Protein AF-A0A1Y3NQ54-F1 (afdb_monomer)

Solvent-accessible surface area (backbone atoms only — not comparable to full-atom values): 17092 Å² total; per-residue (Å²): 111,70,66,62,51,51,54,56,56,58,58,70,71,49,89,60,66,86,57,58,68,58,52,55,52,47,53,52,51,52,52,50,51,53,52,50,50,50,54,55,44,59,67,54,47,79,74,49,95,81,67,66,68,65,62,56,51,53,52,52,50,52,53,52,51,48,53,64,61,51,47,58,57,52,49,52,51,52,51,50,53,49,51,52,50,47,53,49,48,54,52,49,56,75,70,48,91,72,89,74,86,90,80,89,84,80,68,85,77,64,52,70,68,57,43,68,33,83,90,33,74,57,21,58,53,51,53,52,48,27,54,76,68,73,55,40,46,50,56,52,52,50,51,53,52,52,55,50,48,52,50,43,38,52,51,52,56,55,57,54,55,52,50,55,54,53,47,72,74,46,83,80,70,83,78,85,81,75,88,75,84,87,81,88,79,79,88,71,78,74,93,82,64,98,66,55,71,70,57,56,47,62,75,67,34,63,87,67,91,42,73,68,54,36,53,51,50,51,54,50,40,62,37,28,60,46,91,89,24,92,37,50,55,97,65,58,70,68,59,49,52,54,48,52,48,45,45,71,73,64,73,60,67,51,78,71,70,45,49,66,56,53,50,52,40,50,48,46,44,58,68,58,48,45,58,51,52,52,52,57,59,75,75,106

pLDDT: mean 73.23, std 18.09, range [31.69, 95.31]

Structure (mmCIF, N/CA/C/O backbone):
data_AF-A0A1Y3NQ54-F1
#
_entry.id   AF-A0A1Y3NQ54-F1
#
loop_
_atom_site.group_PDB
_atom_site.id
_atom_site.type_symbol
_atom_site.label_atom_id
_atom_site.label_alt_id
_atom_site.label_comp_id
_atom_site.label_asym_id
_atom_site.label_entity_id
_atom_site.label_seq_id
_atom_site.pdbx_PDB_ins_code
_atom_site.Cartn_x
_atom_site.Cartn_y
_atom_site.Cartn_z
_atom_site.occupancy
_atom_site.B_iso_or_equiv
_atom_site.auth_seq_id
_atom_site.auth_comp_id
_atom_site.auth_asym_id
_atom_site.auth_atom_id
_atom_site.pdbx_PDB_model_num
ATOM 1 N N . MET A 1 1 ? -0.403 14.644 -42.407 1.00 49.16 1 MET A N 1
ATOM 2 C CA . MET A 1 1 ? 0.719 15.386 -41.782 1.00 49.16 1 MET A CA 1
ATOM 3 C C . MET A 1 1 ? 0.301 16.143 -40.512 1.00 49.16 1 MET A C 1
ATOM 5 O O . MET A 1 1 ? 0.987 16.036 -39.507 1.00 49.16 1 MET A O 1
ATOM 9 N N . ILE A 1 2 ? -0.852 16.827 -40.487 1.00 48.66 2 ILE A N 1
ATOM 10 C CA . ILE A 1 2 ? -1.358 17.516 -39.275 1.00 48.66 2 ILE A CA 1
ATOM 11 C C . ILE A 1 2 ? -1.767 16.520 -38.167 1.00 48.66 2 ILE A C 1
ATOM 13 O O . ILE A 1 2 ? -1.467 16.731 -36.997 1.00 48.66 2 ILE A O 1
ATOM 17 N N . TYR A 1 3 ? -2.334 15.366 -38.535 1.00 49.09 3 TYR A N 1
ATOM 18 C CA . TYR A 1 3 ? -2.711 14.315 -37.577 1.00 49.09 3 TYR A CA 1
ATOM 19 C C . TYR A 1 3 ? -1.503 13.647 -36.884 1.00 49.09 3 TYR A C 1
ATOM 21 O O . TYR A 1 3 ? -1.569 13.310 -35.704 1.00 49.09 3 TYR A O 1
ATOM 29 N N . SER A 1 4 ? -0.362 13.511 -37.576 1.00 53.88 4 SER A N 1
ATOM 30 C CA . SER A 1 4 ? 0.868 12.972 -36.972 1.00 53.88 4 SER A CA 1
ATOM 31 C C . SER A 1 4 ? 1.539 13.977 -36.034 1.00 53.88 4 SER A C 1
ATOM 33 O O . SER A 1 4 ? 2.114 13.571 -35.029 1.00 53.88 4 SER A O 1
ATOM 35 N N . LEU A 1 5 ? 1.428 15.279 -36.322 1.00 51.84 5 LEU A N 1
ATOM 36 C CA . LEU A 1 5 ? 1.882 16.346 -35.426 1.00 51.84 5 LEU A CA 1
ATOM 37 C C . LEU A 1 5 ? 0.998 16.443 -34.174 1.00 51.84 5 LEU A C 1
ATOM 39 O O . LEU A 1 5 ? 1.528 16.518 -33.070 1.00 51.84 5 LEU A O 1
ATOM 43 N N . TYR A 1 6 ? -0.326 16.328 -34.324 1.00 57.31 6 TYR A N 1
ATOM 44 C CA . TYR A 1 6 ? -1.270 16.324 -33.202 1.00 57.31 6 TYR A CA 1
ATOM 45 C C . TYR A 1 6 ? -1.073 15.112 -32.273 1.00 57.31 6 TYR A C 1
ATOM 47 O O . TYR A 1 6 ? -1.019 15.264 -31.053 1.00 57.31 6 TYR A O 1
ATOM 55 N N . LYS A 1 7 ? -0.867 13.910 -32.833 1.00 52.47 7 LYS A N 1
ATOM 56 C CA . LYS A 1 7 ? -0.580 12.694 -32.050 1.00 52.47 7 LYS A CA 1
ATOM 57 C C . LYS A 1 7 ? 0.758 12.792 -31.303 1.00 52.47 7 LYS A C 1
ATOM 59 O O . LYS A 1 7 ? 0.834 12.394 -30.145 1.00 52.47 7 LYS A O 1
ATOM 64 N N . LYS A 1 8 ? 1.783 13.388 -31.926 1.00 55.88 8 LYS A N 1
ATOM 65 C CA . LYS A 1 8 ? 3.099 13.638 -31.310 1.00 55.88 8 LYS A CA 1
ATOM 66 C C . LYS A 1 8 ? 3.025 14.656 -30.163 1.00 55.88 8 LYS A C 1
ATOM 68 O O . LYS A 1 8 ? 3.707 14.481 -29.162 1.00 55.88 8 LYS A O 1
ATOM 73 N N . TYR A 1 9 ? 2.170 15.675 -30.279 1.00 54.31 9 TYR A N 1
ATOM 74 C CA . TYR A 1 9 ? 1.956 16.668 -29.220 1.00 54.31 9 TYR A CA 1
ATOM 75 C C . TYR A 1 9 ? 1.158 16.108 -28.035 1.00 54.31 9 TYR A C 1
ATOM 77 O O . TYR A 1 9 ? 1.477 16.400 -26.887 1.00 54.31 9 TYR A O 1
ATOM 85 N N . LYS A 1 10 ? 0.147 15.269 -28.298 1.00 47.25 10 LYS A N 1
ATOM 86 C CA . LYS A 1 10 ? -0.694 14.687 -27.242 1.00 47.25 10 LYS A CA 1
ATOM 87 C C . LYS A 1 10 ? 0.042 13.625 -26.412 1.00 47.25 10 LYS A C 1
ATOM 89 O O . LYS A 1 10 ? -0.208 13.537 -25.218 1.00 47.25 10 LYS A O 1
ATOM 94 N N . LEU A 1 11 ? 0.984 12.887 -27.007 1.00 51.72 11 LEU A N 1
ATOM 95 C CA . LEU A 1 11 ? 1.847 11.921 -26.304 1.00 51.72 11 LEU A CA 1
ATOM 96 C C . LEU A 1 11 ? 2.887 12.582 -25.383 1.00 51.72 11 LEU A C 1
ATOM 98 O O . LEU A 1 11 ? 3.206 12.029 -24.340 1.00 51.72 11 LEU A O 1
ATOM 102 N N . ASN A 1 12 ? 3.366 13.787 -25.706 1.00 53.03 12 ASN A N 1
ATOM 103 C CA . ASN A 1 12 ? 4.316 14.507 -24.846 1.00 53.03 12 ASN A CA 1
ATOM 104 C C . ASN A 1 12 ? 3.704 14.997 -23.518 1.00 53.03 12 ASN A C 1
ATOM 106 O O . ASN A 1 12 ? 4.453 15.291 -22.593 1.00 53.03 12 ASN A O 1
ATOM 110 N N . ASN A 1 13 ? 2.373 15.099 -23.428 1.00 50.62 13 ASN A N 1
ATOM 111 C CA . ASN A 1 13 ? 1.675 15.605 -22.240 1.00 50.62 13 ASN A CA 1
ATOM 112 C C . ASN A 1 13 ? 1.101 14.508 -21.339 1.00 50.62 13 ASN A C 1
ATOM 114 O O . ASN A 1 13 ? 0.622 14.817 -20.248 1.00 50.62 13 ASN A O 1
ATOM 118 N N . TYR A 1 14 ? 1.157 13.240 -21.749 1.00 49.78 14 TYR A N 1
ATOM 119 C CA . TYR A 1 14 ? 1.005 12.170 -20.776 1.00 49.78 14 TYR A CA 1
ATOM 120 C C . TYR A 1 14 ? 2.319 12.092 -20.009 1.00 49.78 14 TYR A C 1
ATOM 122 O O . TYR A 1 14 ? 3.381 11.891 -20.597 1.00 49.78 14 TYR A O 1
ATOM 130 N N . LYS A 1 15 ? 2.238 12.283 -18.688 1.00 47.50 15 LYS A N 1
ATOM 131 C CA . LYS A 1 15 ? 3.283 11.925 -17.723 1.00 47.50 15 LYS A CA 1
ATOM 132 C C . LYS A 1 15 ? 3.409 10.395 -17.768 1.00 47.50 15 LYS A C 1
ATOM 134 O O . LYS A 1 15 ? 2.935 9.686 -16.890 1.00 47.50 15 LYS A O 1
ATOM 139 N N . GLU A 1 16 ? 3.896 9.876 -18.891 1.00 45.69 16 GLU A N 1
ATOM 140 C CA . GLU A 1 16 ? 4.070 8.453 -19.110 1.00 45.69 16 GLU A CA 1
ATOM 141 C C . GLU A 1 16 ? 5.068 7.968 -18.067 1.00 45.69 16 GLU A C 1
ATOM 143 O O . GLU A 1 16 ? 6.113 8.586 -17.847 1.00 45.69 16 GLU A O 1
ATOM 148 N N . THR A 1 17 ? 4.705 6.873 -17.404 1.00 51.56 17 THR A N 1
ATOM 149 C CA . THR A 1 17 ? 5.595 6.027 -16.611 1.00 51.56 17 THR A CA 1
ATOM 150 C C . THR A 1 17 ? 6.990 6.050 -17.226 1.00 51.56 17 THR A C 1
ATOM 152 O O . THR A 1 17 ? 7.177 5.586 -18.352 1.00 51.56 17 THR A O 1
ATOM 155 N N . ILE A 1 18 ? 7.938 6.644 -16.498 1.00 55.16 18 ILE A N 1
ATOM 156 C CA . ILE A 1 18 ? 9.229 7.189 -16.959 1.00 55.16 18 ILE A CA 1
ATOM 157 C C . ILE A 1 18 ? 10.111 6.199 -17.768 1.00 55.16 18 ILE A C 1
ATOM 159 O O . ILE A 1 18 ? 11.105 6.608 -18.357 1.00 55.16 18 ILE A O 1
ATOM 163 N N . GLY A 1 19 ? 9.746 4.920 -17.897 1.00 61.34 19 GLY A N 1
ATOM 164 C CA . GLY A 1 19 ? 10.459 3.920 -18.702 1.00 61.34 19 GLY A CA 1
ATOM 165 C C . GLY A 1 19 ? 10.052 3.820 -20.182 1.00 61.34 19 GLY A C 1
ATOM 166 O O . GLY A 1 19 ? 10.922 3.698 -21.044 1.00 61.34 19 GLY A O 1
ATOM 167 N N . ILE A 1 20 ? 8.759 3.918 -20.518 1.00 69.38 20 ILE A N 1
ATOM 168 C CA . ILE A 1 20 ? 8.249 3.427 -21.820 1.00 69.38 20 ILE A CA 1
ATOM 169 C C . ILE A 1 20 ? 8.789 4.245 -23.005 1.00 69.38 20 ILE A C 1
ATOM 171 O O . ILE A 1 20 ? 9.198 3.695 -24.030 1.00 69.38 20 ILE A O 1
ATOM 175 N N . GLN A 1 21 ? 8.870 5.571 -22.872 1.00 72.62 21 GLN A N 1
ATOM 176 C CA . GLN A 1 21 ? 9.388 6.422 -23.951 1.00 72.62 21 GLN A CA 1
ATOM 177 C C . GLN A 1 21 ? 10.868 6.181 -24.240 1.00 72.62 21 GLN A C 1
ATOM 179 O O . GLN A 1 21 ? 11.293 6.248 -25.397 1.00 72.62 21 GLN A O 1
ATOM 184 N N . TYR A 1 22 ? 11.664 5.927 -23.201 1.00 75.19 22 TYR A N 1
ATOM 185 C CA . TYR A 1 22 ? 13.085 5.634 -23.359 1.00 75.19 22 TYR A CA 1
ATOM 186 C C . TYR A 1 22 ? 13.296 4.282 -24.037 1.00 75.19 22 TYR A C 1
ATOM 188 O O . TYR A 1 22 ? 14.171 4.167 -24.899 1.00 75.19 22 TYR A O 1
ATOM 196 N N . GLU A 1 23 ? 12.462 3.292 -23.723 1.00 75.50 23 GLU A N 1
ATOM 197 C CA . GLU A 1 23 ? 12.476 1.991 -24.392 1.00 75.50 23 GLU A CA 1
ATOM 198 C C . GLU A 1 23 ? 12.152 2.125 -25.882 1.00 75.50 23 GLU A C 1
ATOM 200 O O . GLU A 1 23 ? 12.947 1.697 -26.722 1.00 75.50 23 GLU A O 1
ATOM 205 N N . ILE A 1 24 ? 11.063 2.821 -26.228 1.00 79.38 24 ILE A N 1
ATOM 206 C CA . ILE A 1 24 ? 10.665 3.043 -27.626 1.00 79.38 24 ILE A CA 1
ATOM 207 C C . ILE A 1 24 ? 11.751 3.809 -28.391 1.00 79.38 24 ILE A C 1
ATOM 209 O O . ILE A 1 24 ? 12.146 3.400 -29.486 1.00 79.38 24 ILE A O 1
ATOM 213 N N . LYS A 1 25 ? 12.288 4.896 -27.817 1.00 81.75 25 LYS A N 1
ATOM 214 C CA . LYS A 1 25 ? 13.384 5.660 -28.438 1.00 81.75 25 LYS A CA 1
ATOM 215 C C . LYS A 1 25 ? 14.615 4.788 -28.658 1.00 81.75 25 LYS A C 1
ATOM 217 O O . LYS A 1 25 ? 15.236 4.872 -29.716 1.00 81.75 25 LYS A O 1
ATOM 222 N N . SER A 1 26 ? 14.953 3.925 -27.702 1.00 81.25 26 SER A N 1
ATOM 223 C CA . SER A 1 26 ? 16.101 3.040 -27.853 1.00 81.25 26 SER A CA 1
ATOM 224 C C . SER A 1 26 ? 15.892 1.981 -28.933 1.00 81.25 26 SER A C 1
ATOM 226 O O . SER A 1 26 ? 16.840 1.697 -29.662 1.00 81.25 26 SER A O 1
ATOM 228 N N . ILE A 1 27 ? 14.692 1.408 -29.058 1.00 81.00 27 ILE A N 1
ATOM 229 C CA . ILE A 1 27 ? 14.374 0.442 -30.121 1.00 81.00 27 ILE A CA 1
ATOM 230 C C . ILE A 1 27 ? 14.516 1.109 -31.493 1.00 81.00 27 ILE A C 1
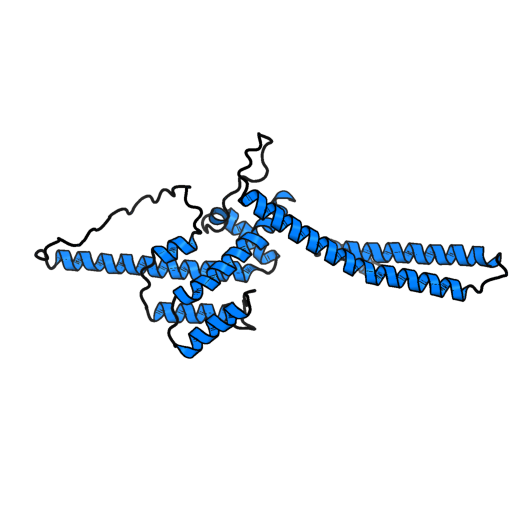ATOM 232 O O . ILE A 1 27 ? 15.137 0.540 -32.391 1.00 81.00 27 ILE A O 1
ATOM 236 N N . ILE A 1 28 ? 14.014 2.341 -31.637 1.00 83.62 28 ILE A N 1
ATOM 237 C CA . ILE A 1 28 ? 14.134 3.120 -32.877 1.00 83.62 28 ILE A CA 1
ATOM 238 C C . ILE A 1 28 ? 15.607 3.363 -33.225 1.00 83.62 28 ILE A C 1
ATOM 240 O O . ILE A 1 28 ? 16.009 3.115 -34.360 1.00 83.62 28 ILE A O 1
ATOM 244 N N . ILE A 1 29 ? 16.424 3.801 -32.259 1.00 86.25 29 ILE A N 1
ATOM 245 C CA . ILE A 1 29 ? 17.855 4.064 -32.476 1.00 86.25 29 ILE A CA 1
ATOM 246 C C . ILE A 1 29 ? 18.585 2.785 -32.904 1.00 86.25 29 ILE A C 1
ATOM 248 O O . ILE A 1 29 ? 19.30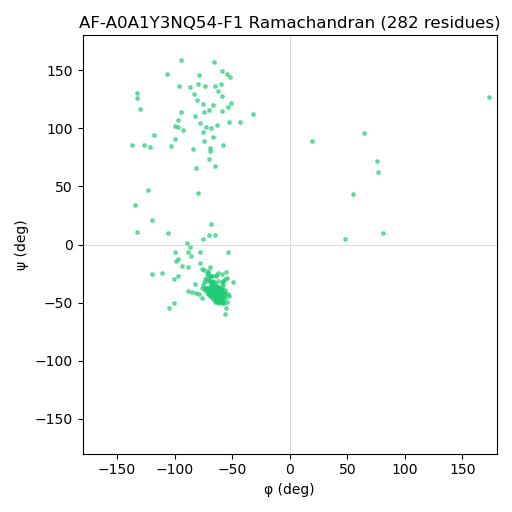2 2.798 -33.903 1.00 86.25 29 ILE A O 1
ATOM 252 N N . ILE A 1 30 ? 18.370 1.670 -32.198 1.00 82.19 30 ILE A N 1
ATOM 253 C CA . ILE A 1 30 ? 19.003 0.382 -32.524 1.00 82.19 30 ILE A CA 1
ATOM 254 C C . ILE A 1 30 ? 18.577 -0.081 -33.922 1.00 82.19 30 ILE A C 1
ATOM 256 O O . ILE A 1 30 ? 19.426 -0.451 -34.730 1.00 82.19 30 ILE A O 1
ATOM 260 N N . SER A 1 31 ? 17.284 0.001 -34.245 1.00 80.06 31 SER A N 1
ATOM 261 C CA . SER A 1 31 ? 16.767 -0.358 -35.570 1.00 80.06 31 SER A CA 1
ATOM 262 C C . SER A 1 31 ? 17.386 0.494 -36.681 1.00 80.06 31 SER A C 1
ATOM 264 O O . SER A 1 31 ? 17.671 -0.016 -37.767 1.00 80.06 31 SER A O 1
ATOM 266 N N . LEU A 1 32 ? 17.613 1.784 -36.420 1.00 86.56 32 LEU A N 1
ATOM 267 C CA . LEU A 1 32 ? 18.217 2.709 -37.374 1.00 86.56 32 LEU A CA 1
ATOM 268 C C . LEU A 1 32 ? 19.697 2.376 -37.607 1.00 86.56 32 LEU A C 1
ATOM 270 O O . LEU A 1 32 ? 20.121 2.305 -38.759 1.00 86.56 32 LEU A O 1
ATOM 274 N N . PHE A 1 33 ? 20.454 2.064 -36.548 1.00 86.06 33 PHE A N 1
ATOM 275 C CA . PHE A 1 33 ? 21.838 1.592 -36.664 1.00 86.06 33 PHE A CA 1
ATOM 276 C C . PHE A 1 33 ? 21.946 0.244 -37.386 1.00 86.06 33 PHE A C 1
ATOM 278 O O . PHE A 1 33 ? 22.800 0.099 -38.259 1.00 86.06 33 PHE A O 1
ATOM 285 N N . CYS A 1 34 ? 21.068 -0.721 -37.095 1.00 79.88 34 CYS A N 1
ATOM 286 C CA . CYS A 1 34 ? 21.043 -2.007 -37.799 1.00 79.88 34 CYS A CA 1
ATOM 287 C C . CYS A 1 34 ? 20.714 -1.836 -39.290 1.00 79.88 34 CYS A C 1
ATOM 289 O O . CYS A 1 34 ? 21.360 -2.450 -40.138 1.00 79.88 34 CYS A O 1
ATOM 291 N N . SER A 1 35 ? 19.763 -0.958 -39.622 1.00 82.31 35 SER A N 1
ATOM 292 C CA . SER A 1 35 ? 19.397 -0.665 -41.015 1.00 82.31 35 SER A CA 1
ATOM 293 C C . SER A 1 35 ? 20.533 0.036 -41.764 1.00 82.31 35 SER A C 1
ATOM 295 O O . SER A 1 35 ? 20.854 -0.336 -42.892 1.00 82.31 35 SER A O 1
ATOM 297 N N . LEU A 1 36 ? 21.188 1.014 -41.127 1.00 87.62 36 LEU A N 1
ATOM 298 C CA . LEU A 1 36 ? 22.350 1.706 -41.687 1.00 87.62 36 LEU A CA 1
ATOM 299 C C . LEU A 1 36 ? 23.516 0.731 -41.910 1.00 87.62 36 LEU A C 1
ATOM 301 O O . LEU A 1 36 ? 24.105 0.710 -42.989 1.00 87.62 36 LEU A O 1
ATOM 305 N N . GLY A 1 37 ? 23.801 -0.115 -40.915 1.00 83.94 37 GLY A N 1
ATOM 306 C CA . GLY A 1 37 ? 24.810 -1.166 -40.999 1.00 83.94 37 GLY A CA 1
ATOM 307 C C . GLY A 1 37 ? 24.536 -2.130 -42.150 1.00 83.94 37 GLY A C 1
ATOM 308 O O . GLY A 1 37 ? 25.444 -2.428 -42.920 1.00 83.94 37 GLY A O 1
ATOM 309 N N . PHE A 1 38 ? 23.278 -2.536 -42.345 1.00 81.75 38 PHE A N 1
ATOM 310 C CA . PHE A 1 38 ? 22.877 -3.375 -43.474 1.00 81.75 38 PHE A CA 1
ATOM 311 C C . PHE A 1 38 ? 23.093 -2.691 -44.833 1.00 81.75 38 PHE A C 1
ATOM 313 O O . PHE A 1 38 ? 23.606 -3.321 -45.756 1.00 81.75 38 PHE A O 1
ATOM 320 N N . ILE A 1 39 ? 22.753 -1.403 -44.969 1.00 85.50 39 ILE A N 1
ATOM 321 C CA . ILE A 1 39 ? 22.954 -0.642 -46.216 1.00 85.50 39 ILE A CA 1
ATOM 322 C C . ILE A 1 39 ? 24.446 -0.518 -46.545 1.00 85.50 39 ILE A C 1
ATOM 324 O O . ILE A 1 39 ? 24.855 -0.818 -47.670 1.00 85.50 39 ILE A O 1
ATOM 328 N N . ILE A 1 40 ? 25.259 -0.121 -45.560 1.00 86.38 40 ILE A N 1
ATOM 329 C CA . ILE A 1 40 ? 26.719 -0.012 -45.690 1.00 86.38 40 ILE A CA 1
ATOM 330 C C . ILE A 1 40 ? 27.305 -1.373 -46.074 1.00 86.38 40 ILE A C 1
ATOM 332 O O . ILE A 1 40 ? 28.080 -1.481 -47.026 1.00 86.38 40 ILE A O 1
ATOM 336 N N . PHE A 1 41 ? 26.878 -2.432 -45.386 1.00 80.94 41 PHE A N 1
ATOM 337 C CA . PHE A 1 41 ? 27.350 -3.783 -45.639 1.00 80.94 41 PHE A CA 1
ATOM 338 C C . PHE A 1 41 ? 26.954 -4.289 -47.024 1.00 80.94 41 PHE A C 1
ATOM 340 O O . PHE A 1 41 ? 27.785 -4.880 -47.704 1.00 80.94 41 PHE A O 1
ATOM 347 N N . LYS A 1 42 ? 25.730 -4.022 -47.493 1.00 81.44 42 LYS A N 1
ATOM 348 C CA . LYS A 1 42 ? 25.301 -4.363 -48.857 1.00 81.44 42 LYS A CA 1
ATOM 349 C C . LYS A 1 42 ? 26.208 -3.706 -49.899 1.00 81.44 42 LYS A C 1
ATOM 351 O O . LYS A 1 42 ? 26.566 -4.355 -50.876 1.00 81.44 42 LYS A O 1
ATOM 356 N N . PHE A 1 43 ? 26.618 -2.457 -49.671 1.00 84.31 43 PHE A N 1
ATOM 357 C CA . PHE A 1 43 ? 27.564 -1.748 -50.537 1.00 84.31 43 PHE A CA 1
ATOM 358 C C . PHE A 1 43 ? 28.973 -2.366 -50.511 1.00 84.31 43 PHE A C 1
ATOM 360 O O . PHE A 1 43 ? 29.613 -2.486 -51.554 1.00 84.31 43 PHE A O 1
ATOM 367 N N . LEU A 1 44 ? 29.449 -2.801 -49.340 1.00 82.25 44 LEU A N 1
ATOM 368 C CA . LEU A 1 44 ? 30.767 -3.428 -49.156 1.00 82.25 44 LEU A CA 1
ATOM 369 C C . LEU A 1 44 ? 30.828 -4.888 -49.638 1.00 82.25 44 LEU A C 1
ATOM 371 O O . LEU A 1 44 ? 31.830 -5.296 -50.223 1.00 82.25 44 LEU A O 1
ATOM 375 N N . SER A 1 45 ? 29.764 -5.671 -49.442 1.00 71.44 45 SER A N 1
ATOM 376 C CA . SER A 1 45 ? 29.678 -7.088 -49.831 1.00 71.44 45 SER A CA 1
ATOM 377 C C . SER A 1 45 ? 29.798 -7.298 -51.338 1.00 71.44 45 SER A C 1
ATOM 379 O O . SER A 1 45 ? 30.282 -8.341 -51.764 1.00 71.44 45 SER A O 1
ATOM 381 N N . ILE A 1 46 ? 29.467 -6.289 -52.154 1.00 69.44 46 ILE A N 1
ATOM 382 C CA . ILE A 1 46 ? 29.704 -6.302 -53.609 1.00 69.44 46 ILE A CA 1
ATOM 383 C C . ILE A 1 46 ? 31.188 -6.572 -53.938 1.00 69.44 46 ILE A C 1
ATOM 385 O O . ILE A 1 46 ? 31.499 -7.078 -55.015 1.00 69.44 46 ILE A O 1
ATOM 389 N N . ARG A 1 47 ? 32.116 -6.291 -53.010 1.00 71.19 47 ARG A N 1
ATOM 390 C CA . ARG A 1 47 ? 33.552 -6.554 -53.184 1.00 71.19 47 ARG A CA 1
ATOM 391 C C . ARG A 1 47 ? 34.040 -7.900 -52.644 1.00 71.19 47 ARG A C 1
ATOM 393 O O . ARG A 1 47 ? 35.105 -8.344 -53.067 1.00 71.19 47 ARG A O 1
ATOM 400 N N . PHE A 1 48 ? 33.307 -8.568 -51.755 1.00 73.19 48 PHE A N 1
ATOM 401 C CA . PHE A 1 48 ? 33.750 -9.823 -51.136 1.00 73.19 48 PHE A CA 1
ATOM 402 C C . PHE A 1 48 ? 33.099 -11.032 -51.821 1.00 73.19 48 PHE A C 1
ATOM 404 O O . PHE A 1 48 ? 31.959 -11.385 -51.547 1.00 73.19 48 PHE A O 1
ATOM 411 N N . LYS A 1 49 ? 33.847 -11.717 -52.696 1.00 78.12 49 LYS A N 1
ATOM 412 C CA . LYS A 1 49 ? 33.371 -12.860 -53.508 1.00 78.12 49 LYS A CA 1
ATOM 413 C C . LYS A 1 49 ? 33.074 -14.169 -52.741 1.00 78.12 49 LYS A C 1
ATOM 415 O O . LYS A 1 49 ? 32.841 -15.187 -53.380 1.00 78.12 49 LYS A O 1
ATOM 420 N N . GLY A 1 50 ? 33.097 -14.182 -51.407 1.00 79.75 50 GLY A N 1
ATOM 421 C CA . GLY A 1 50 ? 33.139 -15.433 -50.632 1.00 79.75 50 GLY A CA 1
ATOM 422 C C . GLY A 1 50 ? 31.888 -15.802 -49.836 1.00 79.75 50 GLY A C 1
ATOM 423 O O . GLY A 1 50 ? 31.695 -16.980 -49.555 1.00 79.75 50 GLY A O 1
ATOM 424 N N . VAL A 1 51 ? 31.042 -14.841 -49.449 1.00 82.75 51 VAL A N 1
ATOM 425 C CA . VAL A 1 51 ? 29.927 -15.112 -48.524 1.00 82.75 51 VAL A CA 1
ATOM 426 C C . VAL A 1 51 ? 28.632 -14.497 -49.052 1.00 82.75 51 VAL A C 1
ATOM 428 O O . VAL A 1 51 ? 28.602 -13.294 -49.314 1.00 82.75 51 VAL A O 1
ATOM 431 N N . PRO A 1 52 ? 27.547 -15.278 -49.200 1.00 84.31 52 PRO A N 1
ATOM 432 C CA . PRO A 1 52 ? 26.269 -14.741 -49.641 1.00 84.31 52 PRO A CA 1
ATOM 433 C C . PRO A 1 52 ? 25.701 -13.755 -48.611 1.00 84.31 52 PRO A C 1
ATOM 435 O O . PRO A 1 52 ? 25.699 -14.004 -47.405 1.00 84.31 52 PRO A O 1
ATOM 438 N N . VAL A 1 53 ? 25.175 -12.632 -49.105 1.00 80.38 53 VAL A N 1
ATOM 439 C CA . VAL A 1 53 ? 24.609 -11.527 -48.303 1.00 80.38 53 VAL A CA 1
ATOM 440 C C . VAL A 1 53 ? 23.511 -12.002 -47.338 1.00 80.38 53 VAL A C 1
ATOM 442 O O . VAL A 1 53 ? 23.344 -11.432 -46.260 1.00 80.38 53 VAL A O 1
ATOM 445 N N . SER A 1 54 ? 22.792 -13.072 -47.688 1.00 81.75 54 SER A N 1
ATOM 446 C CA . SER A 1 54 ? 21.740 -13.670 -46.860 1.00 81.75 54 SER A CA 1
ATOM 447 C C . SER A 1 54 ? 22.250 -14.185 -45.511 1.00 81.75 54 SER A C 1
ATOM 449 O O . SER A 1 54 ? 21.565 -14.011 -44.508 1.00 81.75 54 SER A O 1
ATOM 451 N N . VAL A 1 55 ? 23.457 -14.757 -45.452 1.00 84.31 55 VAL A N 1
ATOM 452 C CA . VAL A 1 55 ? 24.034 -15.290 -44.203 1.00 84.31 55 VAL A CA 1
ATOM 453 C C . VAL A 1 55 ? 24.308 -14.160 -43.211 1.00 84.31 55 VAL A C 1
ATOM 455 O O . VAL A 1 55 ? 23.976 -14.264 -42.032 1.00 84.31 55 VAL A O 1
ATOM 458 N N . TRP A 1 56 ? 24.837 -13.040 -43.700 1.00 79.31 56 TRP A N 1
ATOM 459 C CA . TRP A 1 56 ? 25.076 -11.856 -42.877 1.00 79.31 56 TRP A CA 1
ATOM 460 C C . TRP A 1 56 ? 23.780 -11.220 -42.383 1.00 79.31 56 TRP A C 1
ATOM 462 O O . TRP A 1 56 ? 23.704 -10.818 -41.224 1.00 79.31 56 TRP A O 1
ATOM 472 N N . PHE A 1 57 ? 22.745 -11.172 -43.224 1.00 81.62 57 PHE A N 1
ATOM 473 C CA . PHE A 1 57 ? 21.428 -10.686 -42.815 1.00 81.62 57 PHE A CA 1
ATOM 474 C C . PHE A 1 57 ? 20.851 -11.507 -41.655 1.00 81.62 57 PHE A C 1
ATOM 476 O O . PHE A 1 57 ? 20.399 -10.932 -40.666 1.00 81.62 57 PHE A O 1
ATOM 483 N N . VAL A 1 58 ? 20.930 -12.839 -41.740 1.00 85.81 58 VAL A N 1
ATOM 484 C CA . VAL A 1 58 ? 20.487 -13.738 -40.663 1.00 85.81 58 VAL A CA 1
ATOM 485 C C . VAL A 1 58 ? 21.271 -13.476 -39.374 1.00 85.81 58 VAL A C 1
ATOM 487 O O . VAL A 1 58 ? 20.673 -13.386 -38.304 1.00 85.81 58 VAL A O 1
ATOM 490 N N . LEU A 1 59 ? 22.588 -13.272 -39.462 1.00 84.62 59 LEU A N 1
ATOM 491 C CA . LEU A 1 59 ? 23.435 -13.008 -38.296 1.00 84.62 59 LEU A CA 1
ATOM 492 C C . LEU A 1 59 ? 23.075 -11.677 -37.608 1.00 84.62 59 LEU A C 1
ATOM 494 O O . LEU A 1 59 ? 22.905 -11.641 -36.388 1.00 84.62 59 LEU A O 1
ATOM 498 N N . PHE A 1 60 ? 22.875 -10.600 -38.376 1.00 82.19 60 PHE A N 1
ATOM 499 C CA . PHE A 1 60 ? 22.417 -9.316 -37.831 1.00 82.19 60 PHE A CA 1
ATOM 500 C C . PHE A 1 60 ? 21.012 -9.401 -37.234 1.00 82.19 60 PHE A C 1
ATOM 502 O O . PHE A 1 60 ? 20.756 -8.777 -36.205 1.00 82.19 60 PHE A O 1
ATOM 509 N N . PHE A 1 61 ? 20.117 -10.181 -37.841 1.00 83.19 61 PHE A N 1
ATOM 510 C CA . PHE A 1 61 ? 18.767 -10.383 -37.325 1.00 83.19 61 PHE A CA 1
ATOM 511 C C . PHE A 1 61 ? 18.775 -11.119 -35.979 1.00 83.19 61 PHE A C 1
ATOM 513 O O . PHE A 1 61 ? 18.112 -10.681 -35.040 1.00 83.19 61 PHE A O 1
ATOM 520 N N . ILE A 1 62 ? 19.582 -12.180 -35.848 1.00 89.12 62 ILE A N 1
ATOM 521 C CA . ILE A 1 62 ? 19.764 -12.910 -34.584 1.00 89.12 62 ILE A CA 1
ATOM 522 C C . ILE A 1 62 ? 20.326 -11.979 -33.504 1.00 89.12 62 ILE A C 1
ATOM 524 O O . ILE A 1 62 ? 19.810 -11.947 -32.387 1.00 89.12 62 ILE A O 1
ATOM 528 N N . LEU A 1 63 ? 21.349 -11.184 -33.828 1.00 85.75 63 LEU A N 1
ATOM 529 C CA . LEU A 1 63 ? 21.954 -10.248 -32.880 1.00 85.75 63 LEU A CA 1
ATOM 530 C C . LEU A 1 63 ? 20.968 -9.149 -32.450 1.00 85.75 63 LEU A C 1
ATOM 532 O O . LEU A 1 63 ? 20.832 -8.876 -31.259 1.00 85.75 63 LEU A O 1
ATOM 536 N N . TYR A 1 64 ? 20.225 -8.575 -33.398 1.00 84.31 64 TYR A N 1
ATOM 537 C CA . TYR A 1 64 ? 19.174 -7.591 -33.133 1.00 84.31 64 TYR A CA 1
ATOM 538 C C . TYR A 1 64 ? 18.083 -8.152 -32.214 1.00 84.31 64 TYR A C 1
ATOM 540 O O . TYR A 1 64 ? 17.753 -7.542 -31.195 1.00 84.31 64 TYR A O 1
ATOM 548 N N . HIS A 1 65 ? 17.572 -9.343 -32.531 1.00 86.50 65 HIS A N 1
ATOM 549 C CA . HIS A 1 65 ? 16.551 -10.011 -31.731 1.00 86.50 65 HIS A CA 1
ATOM 550 C C . HIS A 1 65 ? 17.061 -10.332 -30.319 1.00 86.50 65 HIS A C 1
ATOM 552 O O . HIS A 1 65 ? 16.355 -10.115 -29.336 1.00 86.50 65 HIS A O 1
ATOM 558 N N . THR A 1 66 ? 18.312 -10.785 -30.200 1.00 87.81 66 THR A N 1
ATOM 559 C CA . THR A 1 66 ? 18.936 -11.084 -28.904 1.00 87.81 66 THR A CA 1
ATOM 560 C C . THR A 1 66 ? 19.018 -9.828 -28.036 1.00 87.81 66 THR A C 1
ATOM 562 O O . THR A 1 66 ? 18.633 -9.867 -26.872 1.00 87.81 66 THR A O 1
ATOM 565 N N . ILE A 1 67 ? 19.431 -8.686 -28.597 1.00 85.69 67 ILE A N 1
ATOM 566 C CA . ILE A 1 67 ? 19.483 -7.407 -27.868 1.00 85.69 67 ILE A CA 1
ATOM 567 C C . ILE A 1 67 ? 18.087 -6.973 -27.406 1.00 85.69 67 ILE A C 1
ATOM 569 O O . ILE A 1 67 ? 17.938 -6.521 -26.271 1.00 85.69 67 ILE A O 1
ATOM 573 N N . ILE A 1 68 ? 17.065 -7.120 -28.253 1.00 82.94 68 ILE A N 1
ATOM 574 C CA . ILE A 1 68 ? 15.687 -6.731 -27.918 1.00 82.94 68 ILE A CA 1
ATOM 575 C C . ILE A 1 68 ? 15.097 -7.585 -26.803 1.00 82.94 68 ILE A C 1
ATOM 577 O O . ILE A 1 68 ? 14.407 -7.041 -25.949 1.00 82.94 68 ILE A O 1
ATOM 581 N N . VAL A 1 69 ? 15.366 -8.891 -26.786 1.00 85.31 69 VAL A N 1
ATOM 582 C CA . VAL A 1 69 ? 14.826 -9.794 -25.759 1.00 85.31 69 VAL A CA 1
ATOM 583 C C . VAL A 1 69 ? 15.603 -9.685 -24.448 1.00 85.31 69 VAL A C 1
ATOM 585 O O . VAL A 1 69 ? 15.009 -9.632 -23.376 1.00 85.31 69 VAL A O 1
ATOM 588 N N . VAL A 1 70 ? 16.934 -9.622 -24.511 1.00 87.69 70 VAL A N 1
ATOM 589 C CA . VAL A 1 70 ? 17.791 -9.652 -23.316 1.00 87.69 70 VAL A CA 1
ATOM 590 C C . VAL A 1 70 ? 17.737 -8.330 -22.548 1.00 87.69 70 VAL A C 1
ATOM 592 O O . VAL A 1 70 ? 17.734 -8.318 -21.318 1.00 87.69 70 VAL A O 1
ATOM 595 N N . ARG A 1 71 ? 17.655 -7.193 -23.245 1.00 80.62 71 ARG A N 1
ATOM 596 C CA . ARG A 1 71 ? 17.680 -5.872 -22.609 1.00 80.62 71 ARG A CA 1
ATOM 597 C C . ARG A 1 71 ? 16.551 -5.615 -21.595 1.00 80.62 71 ARG A C 1
ATOM 599 O O . ARG A 1 71 ? 16.892 -5.146 -20.511 1.00 80.62 71 ARG A O 1
ATOM 606 N N . PRO A 1 72 ? 15.257 -5.861 -21.880 1.00 78.06 72 PRO A N 1
ATOM 607 C CA . PRO A 1 72 ? 14.195 -5.633 -20.901 1.00 78.06 72 PRO A CA 1
ATOM 608 C C . PRO A 1 72 ? 14.366 -6.523 -19.666 1.00 78.06 72 PRO A C 1
ATOM 610 O O . PRO A 1 72 ? 14.178 -6.044 -18.554 1.00 78.06 72 PRO A O 1
ATOM 613 N N . VAL A 1 73 ? 14.833 -7.766 -19.833 1.00 78.44 73 VAL A N 1
ATOM 614 C CA . VAL A 1 73 ? 15.130 -8.669 -18.706 1.00 78.44 73 VAL A CA 1
ATOM 615 C C . VAL A 1 73 ? 16.225 -8.087 -17.806 1.00 78.44 73 VAL A C 1
ATOM 617 O O . VAL A 1 73 ? 16.054 -8.011 -16.590 1.00 78.44 73 VAL A O 1
ATOM 620 N N . PHE A 1 74 ? 17.323 -7.595 -18.390 1.00 81.25 74 PHE A N 1
ATOM 621 C CA . PHE A 1 74 ? 18.383 -6.932 -17.624 1.00 81.25 74 PHE A CA 1
ATOM 622 C C . PHE A 1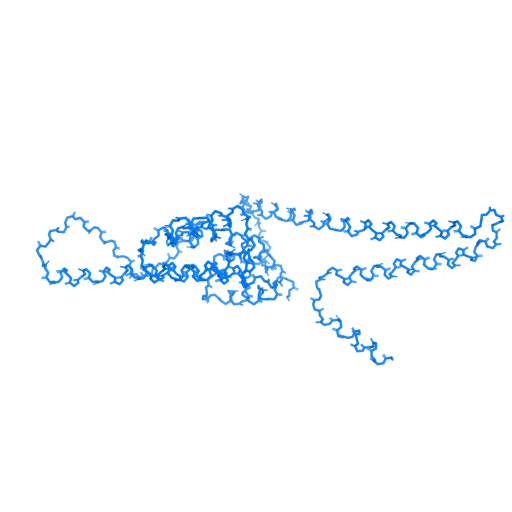 74 ? 17.928 -5.616 -16.992 1.00 81.25 74 PHE A C 1
ATOM 624 O O . PHE A 1 74 ? 18.321 -5.317 -15.867 1.00 81.25 74 PHE A O 1
ATOM 631 N N . ALA A 1 75 ? 17.107 -4.827 -17.687 1.00 76.38 75 ALA A N 1
ATOM 632 C CA . ALA A 1 75 ? 16.574 -3.585 -17.145 1.00 76.38 75 ALA A CA 1
ATOM 633 C C . ALA A 1 75 ? 15.726 -3.866 -15.901 1.00 76.38 75 ALA A C 1
ATOM 635 O O . ALA A 1 75 ? 15.989 -3.274 -14.858 1.00 76.38 75 ALA A O 1
ATOM 636 N N . VAL A 1 76 ? 14.787 -4.815 -15.978 1.00 74.56 76 VAL A N 1
ATOM 637 C CA . VAL A 1 76 ? 13.964 -5.238 -14.835 1.00 74.56 76 VAL A CA 1
ATOM 638 C C . VAL A 1 76 ? 14.843 -5.696 -13.674 1.00 74.56 76 VAL A C 1
ATOM 640 O O . VAL A 1 76 ? 14.648 -5.222 -12.559 1.00 74.56 76 VAL A O 1
ATOM 643 N N . HIS A 1 77 ? 15.861 -6.520 -13.932 1.00 77.12 77 HIS A N 1
ATOM 644 C CA . HIS A 1 77 ? 16.764 -6.992 -12.882 1.00 77.12 77 HIS A CA 1
ATOM 645 C C . HIS A 1 77 ? 17.568 -5.851 -12.227 1.00 77.12 77 HIS A C 1
ATOM 647 O O . HIS A 1 77 ? 17.696 -5.790 -11.007 1.00 77.12 77 HIS A O 1
ATOM 653 N N . ILE A 1 78 ? 18.063 -4.887 -13.013 1.00 75.94 78 ILE A N 1
ATOM 654 C CA . ILE A 1 78 ? 18.755 -3.699 -12.487 1.00 75.94 78 ILE A CA 1
ATOM 655 C C . ILE A 1 78 ? 17.799 -2.817 -11.675 1.00 75.94 78 ILE A C 1
ATOM 657 O O . ILE A 1 78 ? 18.197 -2.278 -10.641 1.00 75.94 78 ILE A O 1
ATOM 661 N N . TYR A 1 79 ? 16.556 -2.647 -12.130 1.00 70.00 79 TYR A N 1
ATOM 662 C CA . TYR A 1 79 ? 15.539 -1.893 -11.399 1.00 70.00 79 TYR A CA 1
ATOM 663 C C . TYR A 1 79 ? 15.188 -2.571 -10.074 1.00 70.00 79 TYR A C 1
ATOM 665 O O . TYR A 1 79 ? 15.170 -1.889 -9.053 1.00 70.00 79 TYR A O 1
ATOM 673 N N . GLN A 1 80 ? 14.992 -3.890 -10.069 1.00 69.00 80 GLN A N 1
ATOM 674 C CA . GLN A 1 80 ? 14.759 -4.672 -8.853 1.00 69.00 80 GLN A CA 1
ATOM 675 C C . GLN A 1 80 ? 15.924 -4.522 -7.871 1.00 69.00 80 GLN A C 1
ATOM 677 O O . GLN A 1 80 ? 15.705 -4.090 -6.743 1.00 69.00 80 GLN A O 1
ATOM 682 N N . ASN A 1 81 ? 17.166 -4.713 -8.328 1.00 72.38 81 ASN A N 1
ATOM 683 C CA . ASN A 1 81 ? 18.348 -4.545 -7.479 1.00 72.38 81 ASN A CA 1
ATOM 684 C C . ASN A 1 81 ? 18.478 -3.113 -6.936 1.00 72.38 81 ASN A C 1
ATOM 686 O O . ASN A 1 81 ? 18.863 -2.924 -5.789 1.00 72.38 81 ASN A O 1
ATOM 690 N N . LYS A 1 82 ? 18.146 -2.077 -7.722 1.00 69.12 82 LYS A N 1
ATOM 691 C CA . LYS A 1 82 ? 18.149 -0.684 -7.234 1.00 69.12 82 LYS A CA 1
ATOM 692 C C . LYS A 1 82 ? 17.080 -0.434 -6.177 1.00 69.12 82 LYS A C 1
ATOM 694 O O . LYS A 1 82 ? 17.346 0.298 -5.228 1.00 69.12 82 LYS A O 1
ATOM 699 N N . VAL A 1 83 ? 15.888 -0.997 -6.354 1.00 64.19 83 VAL A N 1
ATOM 700 C CA . VAL A 1 83 ? 14.786 -0.879 -5.393 1.00 64.19 83 VAL A CA 1
ATOM 701 C C . VAL A 1 83 ? 15.144 -1.601 -4.096 1.00 64.19 83 VAL A C 1
ATOM 703 O O . VAL A 1 83 ? 15.003 -1.010 -3.031 1.00 64.19 83 VAL A O 1
ATOM 706 N N . GLU A 1 84 ? 15.699 -2.810 -4.173 1.00 69.62 84 GLU A N 1
ATOM 707 C CA . GLU A 1 84 ? 16.200 -3.548 -3.007 1.00 69.62 84 GLU A CA 1
ATOM 708 C C . GLU A 1 84 ? 17.314 -2.787 -2.283 1.00 69.62 84 GLU A C 1
ATOM 710 O O . GLU A 1 84 ? 17.258 -2.625 -1.066 1.00 69.62 84 GLU A O 1
ATOM 715 N N . LEU A 1 85 ? 18.281 -2.234 -3.019 1.00 68.50 85 LEU A N 1
ATOM 716 C CA . LEU A 1 85 ? 19.388 -1.466 -2.444 1.00 68.50 85 LEU A CA 1
ATOM 717 C C . LEU A 1 85 ? 18.894 -0.152 -1.819 1.00 68.50 85 LEU A C 1
ATOM 719 O O . LEU A 1 85 ? 19.388 0.256 -0.770 1.00 68.50 85 LEU A O 1
ATOM 723 N N . LEU A 1 86 ? 17.885 0.500 -2.408 1.00 65.00 86 LEU A N 1
ATOM 724 C CA . LEU A 1 86 ? 17.212 1.649 -1.797 1.00 65.00 86 LEU A CA 1
ATOM 725 C C . LEU A 1 86 ? 16.481 1.238 -0.518 1.00 65.00 86 LEU A C 1
ATOM 727 O O . LEU A 1 86 ? 16.694 1.875 0.510 1.00 65.00 86 LEU A O 1
ATOM 731 N N . HIS A 1 87 ? 15.684 0.169 -0.544 1.00 63.38 87 HIS A N 1
ATOM 732 C CA . HIS A 1 87 ? 15.014 -0.354 0.648 1.00 63.38 87 HIS A CA 1
ATOM 733 C C . HIS A 1 87 ? 16.015 -0.698 1.749 1.00 63.38 87 HIS A C 1
ATOM 735 O O . HIS A 1 87 ? 15.808 -0.334 2.905 1.00 63.38 87 HIS A O 1
ATOM 741 N N . GLU A 1 88 ? 17.134 -1.326 1.402 1.00 66.06 88 GLU A N 1
ATOM 742 C CA . GLU A 1 88 ? 18.188 -1.659 2.346 1.00 66.06 88 GLU A CA 1
ATOM 743 C C . GLU A 1 88 ? 18.910 -0.411 2.871 1.00 66.06 88 GLU A C 1
ATOM 745 O O . GLU A 1 88 ? 19.182 -0.317 4.068 1.00 66.06 88 GLU A O 1
ATOM 750 N N . LYS A 1 89 ? 19.161 0.592 2.023 1.00 63.91 89 LYS A N 1
ATOM 751 C CA . LYS A 1 89 ? 19.738 1.878 2.431 1.00 63.91 89 LYS A CA 1
ATOM 752 C C . LYS A 1 89 ? 18.804 2.627 3.385 1.00 63.91 89 LYS A C 1
ATOM 754 O O . LYS A 1 89 ? 19.262 3.077 4.432 1.00 63.91 89 LYS A O 1
ATOM 759 N N . TYR A 1 90 ? 17.507 2.708 3.089 1.00 56.00 90 TYR A N 1
ATOM 760 C CA . TYR A 1 90 ? 16.511 3.308 3.987 1.00 56.00 90 TYR A CA 1
ATOM 761 C C . TYR A 1 90 ? 16.383 2.526 5.299 1.00 56.00 90 TYR A C 1
ATOM 763 O O . TYR A 1 90 ? 16.362 3.132 6.370 1.00 56.00 90 TYR A O 1
ATOM 771 N N . ARG A 1 91 ? 16.404 1.189 5.243 1.00 55.16 91 ARG A N 1
ATOM 772 C CA . ARG A 1 91 ? 16.414 0.329 6.432 1.00 55.16 91 ARG A CA 1
ATOM 773 C C . ARG A 1 91 ? 17.654 0.580 7.292 1.00 55.16 91 ARG A C 1
ATOM 775 O O . ARG A 1 91 ? 17.532 0.772 8.496 1.00 55.16 91 ARG A O 1
ATOM 782 N N . ARG A 1 92 ? 18.846 0.660 6.699 1.00 53.50 92 ARG A N 1
ATOM 783 C CA . ARG A 1 92 ? 20.096 0.921 7.433 1.00 53.50 92 ARG A CA 1
ATOM 784 C C . ARG A 1 92 ? 20.173 2.349 7.979 1.00 53.50 92 ARG A C 1
ATOM 786 O O . ARG A 1 92 ? 20.620 2.516 9.107 1.00 53.50 92 ARG A O 1
ATOM 793 N N . HIS A 1 93 ? 19.687 3.358 7.254 1.00 50.03 93 HIS A N 1
ATOM 794 C CA . HIS A 1 93 ? 19.612 4.733 7.769 1.00 50.03 93 HIS A CA 1
ATOM 795 C C . HIS A 1 93 ? 18.567 4.906 8.877 1.00 50.03 93 HIS A C 1
ATOM 797 O O . HIS A 1 93 ? 18.766 5.743 9.749 1.00 50.03 93 HIS A O 1
ATOM 803 N N . SER A 1 94 ? 17.504 4.092 8.907 1.00 50.41 94 SER A N 1
ATOM 804 C CA . SER A 1 94 ? 16.578 4.075 10.049 1.00 50.41 94 SER A CA 1
ATOM 805 C C . SER A 1 94 ? 17.183 3.458 11.318 1.00 50.41 94 SER A C 1
ATOM 807 O O . SER A 1 94 ? 16.748 3.786 12.415 1.00 50.41 94 SER A O 1
ATOM 809 N N . VAL A 1 95 ? 18.215 2.612 11.191 1.00 46.19 95 VAL A N 1
ATOM 810 C CA . VAL A 1 95 ? 18.843 1.904 12.325 1.00 46.19 95 VAL A CA 1
ATOM 811 C C . VAL A 1 95 ? 20.153 2.567 12.775 1.00 46.19 95 VAL A C 1
ATOM 813 O O . VAL A 1 95 ? 20.504 2.526 13.953 1.00 46.19 95 VAL A O 1
ATOM 816 N N . ALA A 1 96 ? 20.880 3.225 11.870 1.00 43.03 96 ALA A N 1
ATOM 817 C CA . ALA A 1 96 ? 22.121 3.916 12.188 1.00 43.03 96 ALA A CA 1
ATOM 818 C C . ALA A 1 96 ? 21.864 5.413 12.423 1.00 43.03 96 ALA A C 1
ATOM 820 O O . ALA A 1 96 ? 21.775 6.195 11.478 1.00 43.03 96 ALA A O 1
ATOM 821 N N . LYS A 1 97 ? 21.804 5.822 13.699 1.00 47.19 97 LYS A N 1
ATOM 822 C CA . LYS A 1 97 ? 21.932 7.225 14.133 1.00 47.19 97 LYS A CA 1
ATOM 823 C C . LYS A 1 97 ? 23.276 7.796 13.660 1.00 47.19 97 LYS A C 1
ATOM 825 O O . LYS A 1 97 ? 24.255 7.783 14.401 1.00 47.19 97 LYS A O 1
ATOM 830 N N . VAL A 1 98 ? 23.338 8.297 12.431 1.00 40.75 98 VAL A N 1
ATOM 831 C CA . VAL A 1 98 ? 24.500 9.029 11.921 1.00 40.75 98 VAL A CA 1
ATOM 832 C C . VAL A 1 98 ? 24.213 10.517 12.071 1.00 40.75 98 VAL A C 1
ATOM 834 O O . VAL A 1 98 ? 23.404 11.083 11.344 1.00 40.75 98 VAL A O 1
ATOM 837 N N . LYS A 1 99 ? 24.886 11.147 13.037 1.00 43.06 99 LYS A N 1
ATOM 838 C CA . LYS A 1 99 ? 25.038 12.603 13.084 1.00 43.06 99 LYS A CA 1
ATOM 839 C C . LYS A 1 99 ? 25.940 13.004 11.912 1.00 43.06 99 LYS A C 1
ATOM 841 O O . LYS A 1 99 ? 27.150 12.816 11.993 1.00 43.06 99 LYS A O 1
ATOM 846 N N . LEU A 1 100 ? 25.353 13.490 10.823 1.00 45.53 100 LEU A N 1
ATOM 847 C CA . LEU A 1 100 ? 26.074 14.173 9.747 1.00 45.53 100 LEU A CA 1
ATOM 848 C C . LEU A 1 100 ? 25.988 15.689 9.978 1.00 45.53 100 LEU A C 1
ATOM 850 O O . LEU A 1 100 ? 24.914 16.162 10.352 1.00 45.53 100 LEU A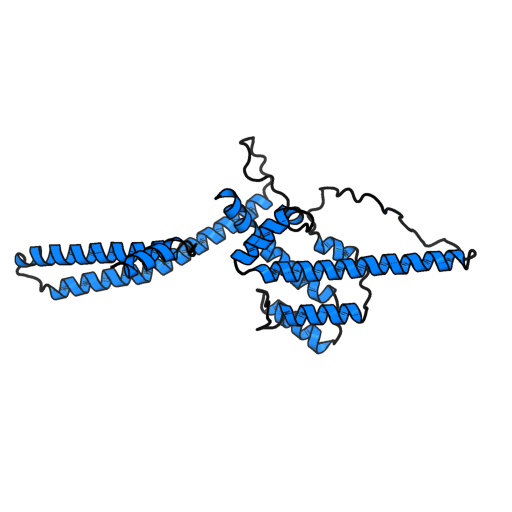 O 1
ATOM 854 N N . PRO A 1 101 ? 27.094 16.434 9.809 1.00 46.53 101 PRO A N 1
ATOM 855 C CA . PRO A 1 101 ? 27.109 17.875 10.003 1.00 46.53 101 PRO A CA 1
ATOM 856 C C . PRO A 1 101 ? 26.612 18.609 8.748 1.00 46.53 101 PRO A C 1
ATOM 858 O O . PRO A 1 101 ? 27.069 18.336 7.643 1.00 46.53 101 PRO A O 1
ATOM 861 N N . ASP A 1 102 ? 25.665 19.516 8.983 1.00 55.28 102 ASP A N 1
ATOM 862 C CA . ASP A 1 102 ? 25.291 20.732 8.252 1.00 55.28 102 ASP A CA 1
ATOM 863 C C . ASP A 1 102 ? 25.723 20.883 6.780 1.00 55.28 102 ASP A C 1
ATOM 865 O O . ASP A 1 102 ? 26.696 21.561 6.462 1.00 55.28 102 ASP A O 1
ATOM 869 N N . GLU A 1 103 ? 24.871 20.393 5.878 1.00 43.38 103 GLU A N 1
ATOM 870 C CA . GLU A 1 103 ? 24.538 21.082 4.626 1.00 43.38 103 GLU A CA 1
ATOM 871 C C . GLU A 1 103 ? 23.008 21.065 4.467 1.00 43.38 103 GLU A C 1
ATOM 873 O O . GLU A 1 103 ? 22.332 20.067 4.713 1.00 43.38 103 GLU A O 1
ATOM 878 N N . ILE A 1 104 ? 22.447 22.236 4.191 1.00 43.47 104 ILE A N 1
ATOM 879 C CA . ILE A 1 104 ? 21.090 22.633 4.568 1.00 43.47 104 ILE A CA 1
ATOM 880 C C . ILE A 1 104 ? 20.030 22.192 3.537 1.00 43.47 104 ILE A C 1
ATOM 882 O O . ILE A 1 104 ? 20.155 22.476 2.351 1.00 43.47 104 ILE A O 1
ATOM 886 N N . ASN A 1 105 ? 18.923 21.647 4.070 1.00 46.66 105 ASN A N 1
ATOM 887 C CA . ASN A 1 105 ? 17.547 21.598 3.535 1.00 46.66 105 ASN A CA 1
ATOM 888 C C . ASN A 1 105 ? 17.169 20.614 2.413 1.00 46.66 105 ASN A C 1
ATOM 890 O O . ASN A 1 105 ? 16.580 21.002 1.406 1.00 46.66 105 ASN A O 1
ATOM 894 N N . GLU A 1 106 ? 17.282 19.314 2.678 1.00 40.44 106 GLU A N 1
ATOM 895 C CA . GLU A 1 106 ? 16.450 18.310 2.001 1.00 40.44 106 GLU A CA 1
ATOM 896 C C . GLU A 1 106 ? 15.578 17.579 3.027 1.00 40.44 106 GLU A C 1
ATOM 898 O O . GLU A 1 106 ? 15.997 16.604 3.640 1.00 40.44 106 GLU A O 1
ATOM 903 N N . MET A 1 107 ? 14.346 18.070 3.200 1.00 40.47 107 MET A N 1
ATOM 904 C CA . MET A 1 107 ? 13.294 17.485 4.040 1.00 40.47 107 MET A CA 1
ATOM 905 C C . MET A 1 107 ? 13.634 17.464 5.535 1.00 40.47 107 MET A C 1
ATOM 907 O O . MET A 1 107 ? 14.192 16.498 6.047 1.00 40.47 107 MET A O 1
ATOM 911 N N . GLU A 1 108 ? 13.167 18.473 6.280 1.00 42.88 108 GLU A N 1
ATOM 912 C CA . GLU A 1 108 ? 12.717 18.229 7.655 1.00 42.88 108 GLU A CA 1
ATOM 913 C C . GLU A 1 108 ? 11.888 16.944 7.615 1.00 42.88 108 GLU A C 1
ATOM 915 O O . GLU A 1 108 ? 10.798 16.932 7.036 1.00 42.88 108 GLU A O 1
ATOM 920 N N . ILE A 1 109 ? 12.448 15.837 8.109 1.00 47.25 109 ILE A N 1
ATOM 921 C CA . ILE A 1 109 ? 11.792 14.536 8.112 1.00 47.25 109 ILE A CA 1
ATOM 922 C C . ILE A 1 109 ? 10.657 14.676 9.111 1.00 47.25 109 ILE A C 1
ATOM 924 O O . ILE A 1 109 ? 10.770 14.326 10.284 1.00 47.25 109 ILE A O 1
ATOM 928 N N . LYS A 1 110 ? 9.545 15.233 8.640 1.00 56.28 110 LYS A N 1
ATOM 929 C CA . LYS A 1 110 ? 8.268 15.049 9.281 1.00 56.28 110 LYS A CA 1
ATOM 930 C C . LYS A 1 110 ? 8.124 13.548 9.382 1.00 56.28 110 LYS A C 1
ATOM 932 O O . LYS A 1 110 ? 8.228 12.830 8.381 1.00 56.28 110 LYS A O 1
ATOM 937 N N . THR A 1 111 ? 8.030 13.061 10.611 1.00 74.44 111 THR A N 1
ATOM 938 C CA . THR A 1 111 ? 7.808 11.641 10.840 1.00 74.44 111 THR A CA 1
ATOM 939 C C . THR A 1 111 ? 6.598 11.237 10.006 1.00 74.44 111 THR A C 1
ATOM 941 O O . THR A 1 111 ? 5.686 12.038 9.802 1.00 74.44 111 THR A O 1
ATOM 944 N N . PHE A 1 112 ? 6.598 10.026 9.455 1.00 82.06 112 PHE A N 1
ATOM 945 C CA . PHE A 1 112 ? 5.493 9.551 8.620 1.00 82.06 112 PHE A CA 1
ATOM 946 C C . PHE A 1 112 ? 4.117 9.783 9.292 1.00 82.06 112 PHE A C 1
ATOM 948 O O . PHE A 1 112 ? 3.156 10.176 8.637 1.00 82.06 112 PHE A O 1
ATOM 955 N N . GLU A 1 113 ? 4.073 9.715 10.624 1.00 82.06 113 GLU A N 1
ATOM 956 C CA . GLU A 1 113 ? 2.939 10.115 11.468 1.00 82.06 113 GLU A CA 1
ATOM 957 C C . GLU A 1 113 ? 2.420 11.543 11.215 1.00 82.06 113 GLU A C 1
ATOM 959 O O . GLU A 1 113 ? 1.219 11.763 11.100 1.00 82.06 113 GLU A O 1
ATOM 964 N N . GLN A 1 114 ? 3.303 12.535 11.078 1.00 80.50 114 GLN A N 1
ATOM 965 C CA . GLN A 1 114 ? 2.915 13.919 10.781 1.00 80.50 114 GLN A CA 1
ATOM 966 C C . GLN A 1 114 ? 2.335 14.076 9.371 1.00 80.50 114 GLN A C 1
ATOM 968 O O . GLN A 1 114 ? 1.550 14.994 9.120 1.00 80.50 114 GLN A O 1
ATOM 973 N N . VAL A 1 115 ? 2.731 13.200 8.444 1.00 84.50 115 VAL A N 1
ATOM 974 C CA . VAL A 1 115 ? 2.166 13.154 7.090 1.00 84.50 115 VAL A CA 1
ATOM 975 C C . VAL A 1 115 ? 0.786 12.523 7.102 1.00 84.50 115 VAL A C 1
ATOM 977 O O . VAL A 1 115 ? -0.074 12.984 6.360 1.00 84.50 115 VAL A O 1
ATOM 980 N N . LEU A 1 116 ? 0.558 11.533 7.966 1.00 86.06 116 LEU A N 1
ATOM 981 C CA . LEU A 1 116 ? -0.745 10.901 8.164 1.00 86.06 116 LEU A CA 1
ATOM 982 C C . LEU A 1 116 ? -1.725 11.726 9.014 1.00 86.06 116 LEU A C 1
ATOM 984 O O . LEU A 1 116 ? -2.890 11.347 9.105 1.00 86.06 116 LEU A O 1
ATOM 988 N N . ASN A 1 117 ? -1.303 12.853 9.598 1.00 82.38 117 ASN A N 1
ATOM 989 C CA . ASN A 1 117 ? -2.193 13.738 10.352 1.00 82.38 117 ASN A CA 1
ATOM 990 C C . ASN A 1 117 ? -3.189 14.461 9.411 1.00 82.38 117 ASN A C 1
ATOM 992 O O . ASN A 1 117 ? -2.750 15.310 8.630 1.00 82.38 117 ASN A O 1
ATOM 996 N N . PRO A 1 118 ? -4.516 14.227 9.518 1.00 78.94 118 PRO A N 1
ATOM 997 C CA . PRO A 1 118 ? -5.522 14.832 8.636 1.00 78.94 118 PRO A CA 1
ATOM 998 C C . PRO A 1 118 ? -5.549 16.369 8.636 1.00 78.94 118 PRO A C 1
ATOM 1000 O O . PRO A 1 118 ? -5.969 16.985 7.653 1.00 78.94 118 PRO A O 1
ATOM 1003 N N . GLU A 1 119 ? -5.101 17.001 9.723 1.00 76.12 119 GLU A N 1
ATOM 1004 C CA . GLU A 1 119 ? -5.061 18.463 9.864 1.00 76.12 119 GLU A CA 1
ATOM 1005 C C . GLU A 1 119 ? -3.878 19.094 9.112 1.00 76.12 119 GLU A C 1
ATOM 1007 O O . GLU A 1 119 ? -3.864 20.294 8.830 1.00 76.12 119 GLU A O 1
ATOM 1012 N N . SER A 1 120 ? -2.887 18.284 8.735 1.00 79.06 120 SER A N 1
ATOM 1013 C CA . SER A 1 120 ? -1.688 18.730 8.038 1.00 79.06 120 SER A CA 1
ATOM 1014 C C . SER A 1 120 ? -1.982 19.084 6.578 1.00 79.06 120 SER A C 1
ATOM 1016 O O . SER A 1 120 ? -2.608 18.327 5.836 1.00 79.06 120 SER A O 1
ATOM 1018 N N . ALA A 1 121 ? -1.442 20.205 6.092 1.00 82.62 121 ALA A N 1
ATOM 1019 C CA . ALA A 1 121 ? -1.471 20.519 4.660 1.00 82.62 121 ALA A CA 1
ATOM 1020 C C . ALA A 1 121 ? -0.784 19.424 3.817 1.00 82.62 121 ALA A C 1
ATOM 1022 O O . ALA A 1 121 ? -1.214 19.127 2.701 1.00 82.62 121 ALA A O 1
ATOM 1023 N N . ILE A 1 122 ? 0.235 18.771 4.386 1.00 84.88 122 ILE A N 1
ATOM 1024 C CA . ILE A 1 122 ? 1.017 17.721 3.725 1.00 84.88 122 ILE A CA 1
ATOM 1025 C C . ILE A 1 122 ? 0.187 16.456 3.527 1.00 84.88 122 ILE A C 1
ATOM 1027 O O . ILE A 1 122 ? 0.346 15.788 2.510 1.00 84.88 122 ILE A O 1
ATOM 1031 N N . TYR A 1 123 ? -0.752 16.171 4.428 1.00 87.31 123 TYR A N 1
ATOM 1032 C CA . TYR A 1 123 ? -1.690 15.065 4.268 1.00 87.31 123 TYR A CA 1
ATOM 1033 C C . TYR A 1 123 ? -2.502 15.196 2.975 1.00 87.31 123 TYR A C 1
ATOM 1035 O O . TYR A 1 123 ? -2.655 14.238 2.221 1.00 87.31 123 TYR A O 1
ATOM 1043 N N . ARG A 1 124 ? -2.968 16.410 2.653 1.00 87.69 124 ARG A N 1
ATOM 1044 C CA . ARG A 1 124 ? -3.730 16.669 1.418 1.00 87.69 124 ARG A CA 1
ATOM 1045 C C . ARG A 1 124 ? -2.878 16.467 0.169 1.00 87.69 124 ARG A C 1
ATOM 1047 O O . ARG A 1 124 ? -3.383 15.987 -0.845 1.00 87.69 124 ARG A O 1
ATOM 1054 N N . GLU A 1 125 ? -1.603 16.836 0.228 1.00 88.75 125 GLU A N 1
ATOM 1055 C CA . GLU A 1 125 ? -0.650 16.603 -0.860 1.00 88.75 125 GLU A CA 1
ATOM 1056 C C . GLU A 1 125 ? -0.346 15.113 -1.022 1.00 88.75 125 GLU A C 1
ATOM 1058 O O . GLU A 1 125 ? -0.377 14.608 -2.143 1.00 88.75 125 GLU A O 1
ATOM 1063 N N . PHE A 1 126 ? -0.134 14.399 0.086 1.00 89.88 126 PHE A N 1
ATOM 1064 C CA . PHE A 1 126 ? 0.083 12.956 0.091 1.00 89.88 126 PHE A CA 1
ATOM 1065 C C . PHE A 1 126 ? -1.133 12.208 -0.467 1.00 89.88 126 PHE A C 1
ATOM 1067 O O . PHE A 1 126 ? -0.995 11.377 -1.358 1.00 89.88 126 PHE A O 1
ATOM 1074 N N . LYS A 1 127 ? -2.347 12.588 -0.057 1.00 92.00 127 LYS A N 1
ATOM 1075 C CA . LYS A 1 127 ? -3.600 12.035 -0.589 1.00 92.00 127 LYS A CA 1
ATOM 1076 C C . LYS A 1 127 ? -3.732 12.253 -2.099 1.00 92.00 127 LYS A C 1
ATOM 1078 O O . LYS A 1 127 ? -4.041 11.315 -2.827 1.00 92.00 127 LYS A O 1
ATOM 1083 N N . LYS A 1 128 ? -3.447 13.463 -2.597 1.00 89.00 128 LYS A N 1
ATOM 1084 C CA . LYS A 1 128 ? -3.432 13.752 -4.046 1.00 89.00 128 LYS A CA 1
ATOM 1085 C C . LYS A 1 128 ? -2.386 12.923 -4.791 1.00 89.00 128 LYS A C 1
ATOM 1087 O O . LYS A 1 128 ? -2.656 12.468 -5.899 1.00 89.00 128 LYS A O 1
ATOM 1092 N N . PHE A 1 129 ? -1.215 12.733 -4.190 1.00 91.69 129 PHE A N 1
ATOM 1093 C CA . PHE A 1 129 ? -0.158 11.897 -4.744 1.00 91.69 129 PHE A CA 1
ATOM 1094 C C . PHE A 1 129 ? -0.613 10.438 -4.891 1.00 91.69 129 PHE A C 1
ATOM 1096 O O . PHE A 1 129 ? -0.511 9.893 -5.986 1.00 91.69 129 PHE A O 1
ATOM 1103 N N . LEU A 1 130 ? -1.209 9.847 -3.851 1.00 90.69 130 LEU A N 1
ATOM 1104 C CA . LEU A 1 130 ? -1.720 8.471 -3.905 1.00 90.69 130 LEU A CA 1
ATOM 1105 C C . LEU A 1 130 ? -2.841 8.288 -4.935 1.00 90.69 130 LEU A C 1
ATOM 1107 O O . LEU A 1 130 ? -2.892 7.261 -5.605 1.00 90.69 130 LEU A O 1
ATOM 1111 N N . VAL A 1 131 ? -3.714 9.290 -5.106 1.00 89.00 131 VAL A N 1
ATOM 1112 C CA . VAL A 1 131 ? -4.718 9.290 -6.187 1.00 89.00 131 VAL A CA 1
ATOM 1113 C C . VAL A 1 131 ? -4.039 9.269 -7.558 1.00 89.00 131 VAL A C 1
ATOM 1115 O O . VAL A 1 131 ? -4.468 8.533 -8.442 1.00 89.00 131 VAL A O 1
ATOM 1118 N N . GLY A 1 132 ? -2.968 10.047 -7.738 1.00 85.25 132 GLY A N 1
ATOM 1119 C CA . GLY A 1 132 ? -2.188 10.059 -8.977 1.00 85.25 132 GLY A CA 1
ATOM 1120 C C . GLY A 1 132 ? -1.449 8.746 -9.253 1.00 85.25 132 GLY A C 1
ATOM 1121 O O . GLY A 1 132 ? -1.282 8.381 -10.414 1.00 85.25 132 GLY A O 1
ATOM 1122 N N . GLU A 1 133 ? -1.035 8.032 -8.206 1.00 86.56 133 GLU A N 1
ATOM 1123 C CA . GLU A 1 133 ? -0.384 6.720 -8.304 1.00 86.56 133 GLU A CA 1
ATOM 1124 C C . GLU A 1 133 ? -1.362 5.533 -8.287 1.00 86.56 133 GLU A C 1
ATOM 1126 O O . GLU A 1 133 ? -0.911 4.395 -8.369 1.00 86.56 133 GLU A O 1
ATOM 1131 N N . VAL A 1 134 ? -2.678 5.777 -8.214 1.00 88.19 134 VAL A N 1
ATOM 1132 C CA . VAL A 1 134 ? -3.721 4.732 -8.168 1.00 88.19 134 VAL A CA 1
ATOM 1133 C C . VAL A 1 134 ? -3.478 3.731 -7.023 1.00 88.19 134 VAL A C 1
ATOM 1135 O O . VAL A 1 134 ? -3.571 2.526 -7.209 1.00 88.19 134 VAL A O 1
ATOM 1138 N N . CYS A 1 135 ? -3.113 4.245 -5.844 1.00 90.44 135 CYS A N 1
ATOM 1139 C CA . CYS A 1 135 ? -2.865 3.455 -4.626 1.00 90.44 135 CYS A CA 1
ATOM 1140 C C . CYS A 1 135 ? -3.527 4.083 -3.384 1.00 90.44 135 CYS A C 1
ATOM 1142 O O . CYS A 1 135 ? -2.984 4.108 -2.274 1.00 90.44 135 CYS A O 1
ATOM 1144 N N . ILE A 1 136 ? -4.691 4.698 -3.597 1.00 92.69 136 ILE A N 1
ATOM 1145 C CA . ILE A 1 136 ? -5.433 5.444 -2.577 1.00 92.69 136 ILE A CA 1
ATOM 1146 C C . ILE A 1 136 ? -6.170 4.521 -1.595 1.00 92.69 136 ILE A C 1
ATOM 1148 O O . ILE A 1 136 ? -6.468 4.932 -0.475 1.00 92.69 136 ILE A O 1
ATOM 1152 N N . GLU A 1 137 ? -6.428 3.274 -1.988 1.00 93.88 137 GLU A N 1
ATOM 1153 C CA . GLU A 1 137 ? -7.115 2.242 -1.212 1.00 93.88 137 GLU A CA 1
ATOM 1154 C C . GLU A 1 137 ? -6.479 2.019 0.163 1.00 93.88 137 GLU A C 1
ATOM 1156 O O . GLU A 1 137 ? -7.192 2.005 1.166 1.00 93.88 137 GLU A O 1
ATOM 1161 N N . ASN A 1 138 ? -5.144 1.984 0.234 1.00 93.56 138 ASN A N 1
ATOM 1162 C CA . ASN A 1 138 ? -4.400 1.842 1.486 1.00 93.56 138 ASN A CA 1
ATOM 1163 C C . ASN A 1 138 ? -4.705 2.992 2.458 1.00 93.56 138 ASN A C 1
ATOM 1165 O O . ASN A 1 138 ? -4.943 2.780 3.647 1.00 93.56 138 ASN A O 1
ATOM 1169 N N . LEU A 1 139 ? -4.740 4.229 1.952 1.00 93.25 139 LEU A N 1
ATOM 1170 C CA . LEU A 1 139 ? -5.027 5.399 2.780 1.00 93.25 139 LEU A CA 1
ATOM 1171 C C . LEU A 1 139 ? -6.500 5.452 3.199 1.00 93.25 139 LEU A C 1
ATOM 1173 O O . LEU A 1 139 ? -6.783 5.813 4.337 1.00 93.25 139 LEU A O 1
ATOM 1177 N N . LEU A 1 140 ? -7.425 5.073 2.314 1.00 94.06 140 LEU A N 1
ATOM 1178 C CA . LEU A 1 140 ? -8.858 5.034 2.622 1.00 94.06 140 LEU A CA 1
ATOM 1179 C C . LEU A 1 140 ? -9.181 3.985 3.687 1.00 94.06 140 LEU A C 1
ATOM 1181 O O . LEU A 1 140 ? -9.951 4.267 4.604 1.00 94.06 140 LEU A O 1
ATOM 1185 N N . PHE A 1 141 ? -8.576 2.799 3.590 1.00 95.31 141 PHE A N 1
ATOM 1186 C CA . PHE A 1 141 ? -8.702 1.776 4.621 1.00 95.31 141 PHE A CA 1
ATOM 1187 C C . PHE A 1 141 ? -8.151 2.276 5.960 1.00 95.31 141 PHE A C 1
ATOM 1189 O O . PHE A 1 141 ? -8.827 2.171 6.985 1.00 95.31 141 PHE A O 1
ATOM 1196 N N . TYR A 1 142 ? -6.957 2.879 5.946 1.00 94.12 142 TYR A N 1
ATOM 1197 C CA . TYR A 1 142 ? -6.353 3.461 7.143 1.00 94.12 142 TYR A CA 1
ATOM 1198 C C . TYR A 1 142 ? -7.268 4.524 7.777 1.00 94.12 142 TYR A C 1
ATOM 1200 O O . TYR A 1 142 ? -7.582 4.433 8.961 1.00 94.12 142 TYR A O 1
ATOM 1208 N N . GLU A 1 143 ? -7.777 5.486 6.996 1.00 92.81 143 GLU A N 1
ATOM 1209 C CA . GLU A 1 143 ? -8.727 6.507 7.467 1.00 92.81 143 GLU A CA 1
ATOM 1210 C C . GLU A 1 143 ? -9.993 5.888 8.079 1.00 92.81 143 GLU A C 1
ATOM 1212 O O . GLU A 1 143 ? -10.451 6.335 9.137 1.00 92.81 143 GLU A O 1
ATOM 1217 N N . ALA A 1 144 ? -10.562 4.865 7.433 1.00 93.19 144 ALA A N 1
ATOM 1218 C CA . ALA A 1 144 ? -11.771 4.194 7.899 1.00 93.19 144 ALA A CA 1
ATOM 1219 C C . ALA A 1 144 ? -11.547 3.504 9.253 1.00 93.19 144 ALA A C 1
ATOM 1221 O O . ALA A 1 144 ? -12.349 3.678 10.174 1.00 93.19 144 ALA A O 1
ATOM 1222 N N . MET A 1 145 ? -10.428 2.790 9.400 1.00 93.38 145 MET A N 1
ATOM 1223 C CA . MET A 1 145 ? -10.064 2.112 10.644 1.00 93.38 145 MET A CA 1
ATOM 1224 C C . MET A 1 145 ? -9.766 3.095 11.778 1.00 93.38 145 MET A C 1
ATOM 1226 O O . MET A 1 145 ? -10.278 2.922 12.882 1.00 93.38 145 MET A O 1
ATOM 1230 N N . ILE A 1 146 ? -9.005 4.162 11.514 1.00 90.69 146 ILE A N 1
ATOM 1231 C CA . ILE A 1 146 ? -8.722 5.208 12.510 1.00 90.69 146 ILE A CA 1
ATOM 1232 C C . ILE A 1 146 ? -10.011 5.893 12.965 1.00 90.69 146 ILE A C 1
ATOM 1234 O O . ILE A 1 146 ? -10.238 6.063 14.162 1.00 90.69 146 ILE A O 1
ATOM 1238 N N . SER A 1 147 ? -10.892 6.239 12.024 1.00 90.12 147 SER A N 1
ATOM 1239 C CA . SER A 1 147 ? -12.185 6.856 12.338 1.00 90.12 147 SER A CA 1
ATOM 1240 C C . SER A 1 147 ? -13.042 5.950 13.221 1.00 90.12 147 SER A C 1
ATOM 1242 O O . SER A 1 147 ? -13.714 6.428 14.135 1.00 90.12 147 SER A O 1
ATOM 1244 N N . LEU A 1 148 ? -13.018 4.639 12.970 1.00 90.06 148 LEU A N 1
ATOM 1245 C CA . LEU A 1 148 ? -13.736 3.666 13.783 1.00 90.06 148 LEU A CA 1
ATOM 1246 C C . LEU A 1 148 ? -13.128 3.528 15.187 1.00 90.06 148 LEU A C 1
ATOM 1248 O O . LEU A 1 148 ? -13.870 3.542 16.168 1.00 90.06 148 LEU A O 1
ATOM 1252 N N . LEU A 1 149 ? -11.799 3.459 15.299 1.00 87.69 149 LEU A N 1
ATOM 1253 C CA . LEU A 1 149 ? -11.089 3.403 16.582 1.00 87.69 149 LEU A CA 1
ATOM 1254 C C . LEU A 1 149 ? -11.388 4.635 17.449 1.00 87.69 149 LEU A C 1
ATOM 1256 O O . LEU A 1 149 ? -11.719 4.497 18.626 1.00 87.69 149 LEU A O 1
ATOM 1260 N N . LEU A 1 150 ? -11.377 5.833 16.858 1.00 86.00 150 LEU A N 1
ATOM 1261 C CA . LEU A 1 150 ? -11.735 7.074 17.552 1.00 86.00 150 LEU A CA 1
ATOM 1262 C C . LEU A 1 150 ? -13.192 7.078 18.033 1.00 86.00 150 LEU A C 1
ATOM 1264 O O . LEU A 1 150 ? -13.479 7.533 19.141 1.00 86.00 150 LEU A O 1
ATOM 1268 N N . LYS A 1 151 ? -14.131 6.537 17.242 1.00 85.00 151 LYS A N 1
ATOM 1269 C CA . LYS A 1 151 ? -15.526 6.367 17.688 1.00 85.00 151 LYS A CA 1
ATOM 1270 C C . LYS A 1 151 ? -15.627 5.433 18.894 1.00 85.00 151 LYS A C 1
ATOM 1272 O O . LYS A 1 151 ? -16.406 5.720 19.801 1.00 85.00 151 LYS A O 1
ATOM 1277 N N . CYS A 1 152 ? -14.842 4.354 18.918 1.00 82.56 152 CYS A N 1
ATOM 1278 C CA . CYS A 1 152 ? -14.808 3.429 20.052 1.00 82.56 152 CYS A CA 1
ATOM 1279 C C . CYS A 1 152 ? -14.335 4.139 21.328 1.00 82.56 152 CYS A C 1
ATOM 1281 O O . CYS A 1 152 ? -14.956 3.983 22.373 1.00 82.56 152 CYS A O 1
ATOM 1283 N N . GLN A 1 153 ? -13.307 4.986 21.234 1.00 77.69 153 GLN A N 1
ATOM 1284 C CA . GLN A 1 153 ? -12.799 5.761 22.373 1.00 77.69 153 GLN A CA 1
ATOM 1285 C C . GLN A 1 153 ? -13.789 6.820 22.875 1.00 77.69 153 GLN A C 1
ATOM 1287 O O . GLN A 1 153 ? -14.037 6.931 24.075 1.00 77.69 153 GLN A O 1
ATOM 1292 N N . ASN A 1 154 ? -14.402 7.582 21.968 1.00 71.25 154 ASN A N 1
ATOM 1293 C CA . ASN A 1 154 ? -15.319 8.659 22.348 1.00 71.25 154 ASN A CA 1
ATOM 1294 C C . ASN A 1 154 ? -16.611 8.138 22.997 1.00 71.25 154 ASN A C 1
ATOM 1296 O O . ASN A 1 154 ? -17.151 8.790 23.893 1.00 71.25 154 ASN A O 1
ATOM 1300 N N . LYS A 1 155 ? -17.093 6.954 22.591 1.00 66.06 155 LYS A N 1
ATOM 1301 C CA . LYS A 1 155 ? -18.258 6.308 23.219 1.00 66.06 155 LYS A CA 1
ATOM 1302 C C . LYS A 1 155 ? -17.988 5.976 24.691 1.00 66.06 155 LYS A C 1
ATOM 1304 O O . LYS A 1 155 ? -18.844 6.214 25.533 1.00 66.06 155 LYS A O 1
ATOM 1309 N N . VAL A 1 156 ? -16.765 5.560 25.016 1.00 58.06 156 VAL A N 1
ATOM 1310 C CA . VAL A 1 156 ? -16.333 5.278 26.395 1.00 58.06 156 VAL A CA 1
ATOM 1311 C C . VAL A 1 156 ? -16.328 6.546 27.252 1.00 58.06 156 VAL A C 1
ATOM 1313 O O . VAL A 1 156 ? -16.789 6.509 28.388 1.00 58.06 156 VAL A O 1
ATOM 1316 N N . MET A 1 157 ? -15.875 7.689 26.721 1.00 53.41 157 MET A N 1
ATOM 1317 C CA . MET A 1 157 ? -15.925 8.960 27.464 1.00 53.41 157 MET A CA 1
ATOM 1318 C C . MET A 1 157 ? -17.359 9.473 27.666 1.00 53.41 157 MET A C 1
ATOM 1320 O O . MET A 1 157 ? -17.674 10.016 28.725 1.00 53.41 157 MET A O 1
ATOM 1324 N N . SER A 1 158 ? -18.237 9.271 26.679 1.00 54.59 158 SER A N 1
ATOM 1325 C CA . SER A 1 158 ? -19.675 9.553 26.789 1.00 54.59 158 SER A CA 1
ATOM 1326 C C . SER A 1 158 ? -20.335 8.693 27.870 1.00 54.59 158 SER A C 1
ATOM 1328 O O . SER A 1 158 ? -21.040 9.216 28.729 1.00 54.59 158 SER A O 1
ATOM 1330 N N . ASP A 1 159 ? -20.072 7.388 27.880 1.00 49.78 159 ASP A N 1
ATOM 1331 C CA . ASP A 1 159 ? -20.679 6.466 28.846 1.00 49.78 159 ASP A CA 1
ATOM 1332 C C . ASP A 1 159 ? -20.073 6.638 30.255 1.00 49.78 159 ASP A C 1
ATOM 1334 O O . ASP A 1 159 ? -20.779 6.536 31.257 1.00 49.78 159 ASP A O 1
ATOM 1338 N N . ALA A 1 160 ? -18.802 7.040 30.367 1.00 49.75 160 ALA A N 1
ATOM 1339 C CA . ALA A 1 160 ? -18.202 7.455 31.638 1.00 49.75 160 ALA A CA 1
ATOM 1340 C C . ALA A 1 160 ? -18.797 8.773 32.175 1.00 49.75 160 ALA A C 1
ATOM 1342 O O . ALA A 1 160 ? -18.944 8.935 33.387 1.00 49.75 160 ALA A O 1
ATOM 1343 N N . SER A 1 161 ? -19.215 9.694 31.297 1.00 41.12 161 SER A N 1
ATOM 1344 C CA . SER A 1 161 ? -19.969 10.893 31.689 1.00 41.12 161 SER A CA 1
ATOM 1345 C C . SER A 1 161 ? -21.343 10.553 32.283 1.00 41.12 161 SER A C 1
ATOM 1347 O O . SER A 1 161 ? -21.851 11.329 33.094 1.00 41.12 161 SER A O 1
ATOM 1349 N N . TRP A 1 162 ? -21.944 9.409 31.935 1.00 37.59 162 TRP A N 1
ATOM 1350 C CA . TRP A 1 162 ? -23.178 8.934 32.573 1.00 37.59 162 TRP A CA 1
ATOM 1351 C C . TRP A 1 162 ? -22.952 8.441 34.012 1.00 37.59 162 TRP A C 1
ATOM 1353 O O . TRP A 1 162 ? -23.852 8.571 34.843 1.00 37.59 162 TRP A O 1
ATOM 1363 N N . ASN A 1 163 ? -21.740 7.996 34.365 1.00 47.38 163 ASN A N 1
ATOM 1364 C CA . ASN A 1 163 ? -21.408 7.593 35.739 1.00 47.38 163 ASN A CA 1
ATOM 1365 C C . ASN A 1 163 ? -21.323 8.777 36.720 1.00 47.38 163 ASN A C 1
ATOM 1367 O O . ASN A 1 163 ? -21.578 8.602 37.910 1.00 47.38 163 ASN A O 1
ATOM 1371 N N . LEU A 1 164 ? -21.055 9.999 36.243 1.00 47.22 164 LEU A N 1
ATOM 1372 C CA . LEU A 1 164 ? -21.120 11.216 37.070 1.00 47.22 164 LEU A CA 1
ATOM 1373 C C . LEU A 1 164 ? -22.550 11.545 37.518 1.00 47.22 164 LEU A C 1
ATOM 1375 O O . LEU A 1 164 ? -22.751 12.050 38.620 1.00 47.22 164 LEU A O 1
ATOM 1379 N N . LYS A 1 165 ? -23.549 11.222 36.691 1.00 47.16 165 LYS A N 1
ATOM 1380 C CA . LYS A 1 165 ? -24.963 11.390 37.041 1.00 47.16 165 LYS A CA 1
ATOM 1381 C C . LYS A 1 165 ? -25.399 10.380 38.109 1.00 47.16 165 LYS A C 1
ATOM 1383 O O . LYS A 1 165 ? -26.101 10.750 39.040 1.00 47.16 165 LYS A O 1
ATOM 1388 N N . ILE A 1 166 ? -24.893 9.148 38.033 1.00 52.62 166 ILE A N 1
ATOM 1389 C CA . ILE A 1 166 ? -25.130 8.091 39.032 1.00 52.62 166 ILE A CA 1
ATOM 1390 C C . ILE A 1 166 ? -24.460 8.431 40.377 1.00 52.62 166 ILE A C 1
ATOM 1392 O O . ILE A 1 166 ? -25.055 8.208 41.428 1.00 52.62 166 ILE A O 1
ATOM 1396 N N . LEU A 1 167 ? -23.268 9.040 40.357 1.00 47.75 167 LEU A N 1
ATOM 1397 C CA . LEU A 1 167 ? -22.590 9.573 41.551 1.00 47.75 167 LEU A CA 1
ATOM 1398 C C . LEU A 1 167 ? -23.315 10.784 42.162 1.00 47.75 167 LEU A C 1
ATOM 1400 O O . LEU A 1 167 ? -23.337 10.932 43.382 1.00 47.75 167 LEU A O 1
ATOM 1404 N N . ALA A 1 168 ? -23.933 11.633 41.336 1.00 52.38 168 ALA A N 1
ATOM 1405 C CA . ALA A 1 168 ? -24.758 12.746 41.808 1.00 52.38 168 ALA A CA 1
ATOM 1406 C C . ALA A 1 168 ? -26.097 12.278 42.412 1.00 52.38 168 ALA A C 1
ATOM 1408 O O . ALA A 1 168 ? -26.632 12.938 43.301 1.00 52.38 168 ALA A O 1
ATOM 1409 N N . GLU A 1 169 ? -26.628 11.143 41.949 1.00 52.09 169 GLU A N 1
ATOM 1410 C CA . GLU A 1 169 ? -27.887 10.558 42.425 1.00 52.09 169 GLU A CA 1
ATOM 1411 C C . GLU A 1 169 ? -27.701 9.613 43.634 1.00 52.09 169 GLU A C 1
ATOM 1413 O O . GLU A 1 169 ? -28.657 9.405 44.377 1.00 52.09 169 GLU A O 1
ATOM 1418 N N . ASN A 1 170 ? -26.490 9.093 43.896 1.00 46.50 170 ASN A N 1
ATOM 1419 C CA . ASN A 1 170 ? -26.172 8.242 45.057 1.00 46.50 170 ASN A CA 1
ATOM 1420 C C . ASN A 1 170 ? -24.823 8.615 45.721 1.00 46.50 170 ASN A C 1
ATOM 1422 O O . ASN A 1 170 ? -23.800 7.985 45.443 1.00 46.50 170 ASN A O 1
ATOM 1426 N N . PRO A 1 171 ? -24.798 9.592 46.650 1.00 49.31 171 PRO A N 1
ATOM 1427 C CA . PRO A 1 171 ? -23.565 10.103 47.264 1.00 49.31 171 PRO A CA 1
ATOM 1428 C C . PRO A 1 171 ? -22.914 9.182 48.319 1.00 49.31 171 PRO A C 1
ATOM 1430 O O . PRO A 1 171 ? -21.949 9.588 48.960 1.00 49.31 171 PRO A O 1
ATOM 1433 N N . SER A 1 172 ? -23.425 7.966 48.540 1.00 50.50 172 SER A N 1
ATOM 1434 C CA . SER A 1 172 ? -22.978 7.053 49.608 1.00 50.50 172 SER A CA 1
ATOM 1435 C C . SER A 1 172 ? -22.136 5.860 49.136 1.00 50.50 172 SER A C 1
ATOM 1437 O O . SER A 1 172 ? -21.877 4.950 49.922 1.00 50.50 172 SER A O 1
ATOM 1439 N N . ILE A 1 173 ? -21.705 5.827 47.872 1.00 50.38 173 ILE A N 1
ATOM 1440 C CA . ILE A 1 173 ? -20.832 4.758 47.369 1.00 50.38 173 ILE A CA 1
ATOM 1441 C C . ILE A 1 173 ? -19.381 5.087 47.750 1.00 50.38 173 ILE A C 1
ATOM 1443 O O . ILE A 1 173 ? -18.793 6.038 47.239 1.00 50.38 173 ILE A O 1
ATOM 1447 N N . ASP A 1 174 ? -18.821 4.304 48.676 1.00 43.41 174 ASP A N 1
ATOM 1448 C CA . ASP A 1 174 ? -17.451 4.441 49.181 1.00 43.41 174 ASP A CA 1
ATOM 1449 C C . ASP A 1 174 ? -16.406 4.319 48.053 1.00 43.41 174 ASP A C 1
ATOM 1451 O O . ASP A 1 174 ? -16.215 3.272 47.430 1.00 43.41 174 ASP A O 1
ATOM 1455 N N . ASN A 1 175 ? -15.700 5.425 47.819 1.00 44.22 175 ASN A N 1
ATOM 1456 C CA . ASN A 1 175 ? -14.765 5.677 46.719 1.00 44.22 175 ASN A CA 1
ATOM 1457 C C . ASN A 1 175 ? -13.363 5.066 46.914 1.00 44.22 175 ASN A C 1
ATOM 1459 O O . ASN A 1 175 ? -12.362 5.719 46.626 1.00 44.22 175 ASN A O 1
ATOM 1463 N N . ASN A 1 176 ? -13.240 3.818 47.366 1.00 40.84 176 ASN A N 1
ATOM 1464 C CA . ASN A 1 176 ? -11.904 3.240 47.587 1.00 40.84 176 ASN A CA 1
ATOM 1465 C C . ASN A 1 176 ? -11.254 2.576 46.360 1.00 40.84 176 ASN A C 1
ATOM 1467 O O . ASN A 1 176 ? -10.101 2.180 46.466 1.00 40.84 176 ASN A O 1
ATOM 1471 N N . ASN A 1 177 ? -11.914 2.506 45.193 1.00 40.78 177 ASN A N 1
ATOM 1472 C CA . ASN A 1 177 ? -11.343 1.848 44.000 1.00 40.78 177 ASN A CA 1
ATOM 1473 C C . ASN A 1 177 ? -11.436 2.634 42.671 1.00 40.78 177 ASN A C 1
ATOM 1475 O O . ASN A 1 177 ? -11.134 2.067 41.624 1.00 40.78 177 ASN A O 1
ATOM 1479 N N . LEU A 1 178 ? -11.810 3.920 42.663 1.00 40.16 178 LEU A N 1
ATOM 1480 C CA . LEU A 1 178 ? -11.815 4.729 41.430 1.00 40.16 178 LEU A CA 1
ATOM 1481 C C . LEU A 1 178 ? -10.602 5.670 41.373 1.00 40.16 178 LEU A C 1
ATOM 1483 O O . LEU A 1 178 ? -10.677 6.849 41.712 1.00 40.16 178 LEU A O 1
ATOM 1487 N N . SER A 1 179 ? -9.466 5.160 40.899 1.00 34.84 179 SER A N 1
ATOM 1488 C CA . SER A 1 179 ? -8.366 6.004 40.426 1.00 34.84 179 SER A CA 1
ATOM 1489 C C . SER A 1 179 ? -8.736 6.589 39.059 1.00 34.84 179 SER A C 1
ATOM 1491 O O . SER A 1 179 ? -8.480 5.983 38.020 1.00 34.84 179 SER A O 1
ATOM 1493 N N . PHE A 1 180 ? -9.392 7.749 39.072 1.00 36.84 180 PHE A N 1
ATOM 1494 C CA . PHE A 1 180 ? -9.725 8.526 37.881 1.00 36.84 180 PHE A CA 1
ATOM 1495 C C . PHE A 1 180 ? -8.609 9.552 37.638 1.00 36.84 180 PHE A C 1
ATOM 1497 O O . PHE A 1 180 ? -8.560 10.599 38.283 1.00 36.84 180 PHE A O 1
ATOM 1504 N N . THR A 1 181 ? -7.673 9.245 36.739 1.00 33.53 181 THR A N 1
ATOM 1505 C CA . THR A 1 181 ? -6.666 10.212 36.284 1.00 33.53 181 THR A CA 1
ATOM 1506 C C . THR A 1 181 ? -7.347 11.180 35.323 1.00 33.53 181 THR A C 1
ATOM 1508 O O . THR A 1 181 ? -7.582 10.883 34.153 1.00 33.53 181 THR A O 1
ATOM 1511 N N . GLN A 1 182 ? -7.746 12.328 35.854 1.00 38.94 182 GLN A N 1
ATOM 1512 C CA . GLN A 1 182 ? -8.399 13.399 35.122 1.00 38.94 182 GLN A CA 1
ATOM 1513 C C . GLN A 1 182 ? -7.335 14.280 34.451 1.00 38.94 182 GLN A C 1
ATOM 1515 O O . GLN A 1 182 ? -6.994 15.330 34.977 1.00 38.94 182 GLN A O 1
ATOM 1520 N N . ASP A 1 183 ? -6.832 13.862 33.288 1.00 31.69 183 ASP A N 1
ATOM 1521 C CA . ASP A 1 183 ? -6.013 14.707 32.405 1.00 31.69 183 ASP A CA 1
ATOM 1522 C C . ASP A 1 183 ? -6.680 14.812 31.030 1.00 31.69 183 ASP A C 1
ATOM 1524 O O . ASP A 1 183 ? -6.390 14.085 30.082 1.00 31.69 183 ASP A O 1
ATOM 1528 N N . SER A 1 184 ? -7.626 15.743 30.924 1.00 48.00 184 SER A N 1
ATOM 1529 C CA . SER A 1 184 ? -8.205 16.161 29.650 1.00 48.00 184 SER A CA 1
ATOM 1530 C C . SER A 1 184 ? -8.099 17.675 29.517 1.00 48.00 184 SER A C 1
ATOM 1532 O O . SER A 1 184 ? -9.024 18.406 29.883 1.00 48.00 184 SER A O 1
ATOM 1534 N N . LYS A 1 185 ? -6.946 18.124 29.018 1.00 37.69 185 LYS A N 1
ATOM 1535 C CA . LYS A 1 185 ? -6.725 19.264 28.109 1.00 37.69 185 LYS A CA 1
ATOM 1536 C C . LYS A 1 185 ? -5.212 19.446 27.982 1.00 37.69 185 LYS A C 1
ATOM 1538 O O . LYS A 1 185 ? -4.525 19.523 28.987 1.00 37.69 185 LYS A O 1
ATOM 1543 N N . ASP A 1 186 ? -4.733 19.481 26.743 1.00 34.88 186 ASP A N 1
ATOM 1544 C CA . ASP A 1 186 ? -3.324 19.467 26.328 1.00 34.88 186 ASP A CA 1
ATOM 1545 C C . ASP A 1 186 ? -2.618 18.105 26.428 1.00 34.88 186 ASP A C 1
ATOM 1547 O O . ASP A 1 186 ? -1.666 17.926 27.185 1.00 34.88 186 ASP A O 1
ATOM 1551 N N . ILE A 1 187 ? -2.968 17.167 25.535 1.00 40.44 187 ILE A N 1
ATOM 1552 C CA . ILE A 1 187 ? -1.974 16.177 25.088 1.00 40.44 187 ILE A CA 1
ATOM 1553 C C . ILE A 1 187 ? -0.947 16.947 24.246 1.00 40.44 187 ILE A C 1
ATOM 1555 O O . ILE A 1 187 ? -0.997 16.985 23.017 1.00 40.44 187 ILE A O 1
ATOM 1559 N N . LYS A 1 188 ? -0.014 17.623 24.921 1.00 34.59 188 LYS A N 1
ATOM 1560 C CA . LYS A 1 188 ? 1.267 17.986 24.321 1.00 34.59 188 LYS A CA 1
ATOM 1561 C C . LYS A 1 188 ? 1.966 16.673 24.009 1.00 34.59 188 LYS A C 1
ATOM 1563 O O . LYS A 1 188 ? 2.461 16.001 24.908 1.00 34.59 188 LYS A O 1
ATOM 1568 N N . PHE A 1 189 ? 1.943 16.301 22.733 1.00 43.69 189 PHE A N 1
ATOM 1569 C CA . PHE A 1 189 ? 2.635 15.136 22.202 1.00 43.69 189 PHE A CA 1
ATOM 1570 C C . PHE A 1 189 ? 4.112 15.196 22.605 1.00 43.69 189 PHE A C 1
ATOM 1572 O O . PHE A 1 189 ? 4.886 15.993 22.074 1.00 43.69 189 PHE A O 1
ATOM 1579 N N . SER A 1 190 ? 4.500 14.369 23.572 1.00 37.78 190 SER A N 1
ATOM 1580 C CA . SER A 1 190 ? 5.900 14.092 23.848 1.00 37.78 190 SER A CA 1
ATOM 1581 C C . SER A 1 190 ? 6.470 13.340 22.643 1.00 37.78 190 SER A C 1
ATOM 1583 O O . SER A 1 190 ? 5.992 12.273 22.257 1.00 37.78 190 SER A O 1
ATOM 1585 N N . ASN A 1 191 ? 7.483 13.935 22.017 1.00 43.00 191 ASN A N 1
ATOM 1586 C CA . ASN A 1 191 ? 8.130 13.483 20.780 1.00 43.00 191 ASN A CA 1
ATOM 1587 C C . ASN A 1 191 ? 8.947 12.174 20.913 1.00 43.00 191 ASN A C 1
ATOM 1589 O O . ASN A 1 191 ? 9.752 11.882 20.036 1.00 43.00 191 ASN A O 1
ATOM 1593 N N . ASP A 1 192 ? 8.747 11.373 21.963 1.00 43.59 192 ASP A N 1
ATOM 1594 C CA . ASP A 1 192 ? 9.712 10.343 22.385 1.00 43.59 192 ASP A CA 1
ATOM 1595 C C . ASP A 1 192 ? 9.189 8.896 22.383 1.00 43.59 192 ASP A C 1
ATOM 1597 O O . ASP A 1 192 ? 9.773 8.017 23.010 1.00 43.59 192 ASP A O 1
ATOM 1601 N N . SER A 1 193 ? 8.126 8.583 21.636 1.00 44.69 193 SER A N 1
ATOM 1602 C CA . SER A 1 193 ? 7.761 7.177 21.389 1.00 44.69 193 SER A CA 1
ATOM 1603 C C . SER A 1 193 ? 7.526 6.896 19.909 1.00 44.69 193 SER A C 1
ATOM 1605 O O . SER A 1 193 ? 6.586 7.403 19.302 1.00 44.69 193 SER A O 1
ATOM 1607 N N . GLU A 1 194 ? 8.376 6.024 19.367 1.00 64.56 194 GLU A N 1
ATOM 1608 C CA . GLU A 1 194 ? 8.417 5.472 18.001 1.00 64.56 194 GLU A CA 1
ATOM 1609 C C . GLU A 1 194 ? 7.188 4.602 17.639 1.00 64.56 194 GLU A C 1
ATOM 1611 O O . GLU A 1 194 ? 7.162 3.944 16.601 1.00 64.56 194 GLU A O 1
ATOM 1616 N N . ILE A 1 195 ? 6.176 4.579 18.511 1.00 66.94 195 ILE A N 1
ATOM 1617 C CA . ILE A 1 195 ? 4.971 3.758 18.393 1.00 66.94 195 ILE A CA 1
ATOM 1618 C C . ILE A 1 195 ? 3.999 4.441 17.415 1.00 66.94 195 ILE A C 1
ATOM 1620 O O . ILE A 1 195 ? 3.628 5.600 17.661 1.00 66.94 195 ILE A O 1
ATOM 1624 N N . PRO A 1 196 ? 3.560 3.750 16.343 1.00 78.88 196 PRO A N 1
ATOM 1625 C CA . PRO A 1 196 ? 2.604 4.285 15.379 1.00 78.88 196 PRO A CA 1
ATOM 1626 C C . PRO A 1 196 ? 1.311 4.777 16.030 1.00 78.88 196 PRO A C 1
ATOM 1628 O O . PRO A 1 196 ? 0.824 4.188 16.999 1.00 78.88 196 PRO A O 1
ATOM 1631 N N . TYR A 1 197 ? 0.701 5.826 15.471 1.00 82.00 197 TYR A N 1
ATOM 1632 C CA . TYR A 1 197 ? -0.518 6.412 16.034 1.00 82.00 197 TYR A CA 1
ATOM 1633 C 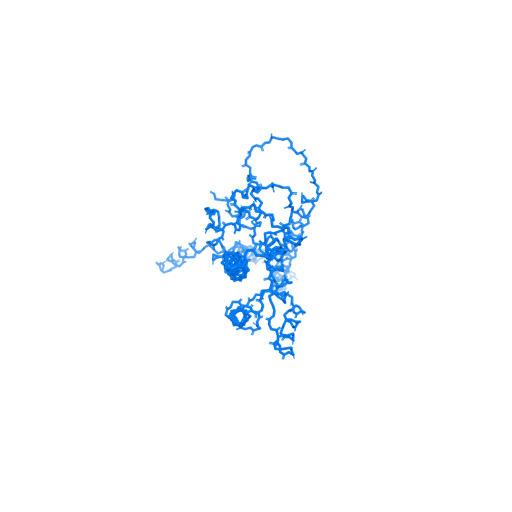C . TYR A 1 197 ? -1.662 5.397 16.187 1.00 82.00 197 TYR A C 1
ATOM 1635 O O . TYR A 1 197 ? -2.326 5.361 17.222 1.00 82.00 197 TYR A O 1
ATOM 1643 N N . TYR A 1 198 ? -1.856 4.523 15.196 1.00 82.06 198 TYR A N 1
ATOM 1644 C CA . TYR A 1 198 ? -2.903 3.501 15.250 1.00 82.06 198 TYR A CA 1
ATOM 1645 C C . TYR A 1 198 ? -2.702 2.506 16.403 1.00 82.06 198 TYR A C 1
ATOM 1647 O O . TYR A 1 198 ? -3.673 1.996 16.956 1.00 82.06 198 TYR A O 1
ATOM 1655 N N . GLU A 1 199 ? -1.456 2.226 16.785 1.00 83.94 199 GLU A N 1
ATOM 1656 C CA . GLU A 1 199 ? -1.142 1.266 17.840 1.00 83.94 199 GLU A CA 1
ATOM 1657 C C . GLU A 1 199 ? -1.486 1.842 19.216 1.00 83.94 199 GLU A C 1
ATOM 1659 O O . GLU A 1 199 ? -2.141 1.170 20.013 1.00 83.94 199 GLU A O 1
ATOM 1664 N N . LYS A 1 200 ? -1.215 3.137 19.421 1.00 83.12 200 LYS A N 1
ATOM 1665 C CA . LYS A 1 200 ? -1.673 3.890 20.601 1.00 83.12 200 LYS A CA 1
ATOM 1666 C C . LYS A 1 200 ? -3.197 3.887 20.727 1.00 83.12 200 LYS A C 1
ATOM 1668 O O . LYS A 1 200 ? -3.729 3.795 21.834 1.00 83.12 200 LYS A O 1
ATOM 1673 N N . LEU A 1 201 ? -3.915 3.968 19.602 1.00 82.75 201 LEU A N 1
ATOM 1674 C CA . LEU A 1 201 ? -5.378 3.906 19.606 1.00 82.75 201 LEU A CA 1
ATOM 1675 C C . LEU A 1 201 ? -5.898 2.538 20.055 1.00 82.75 201 LEU A C 1
ATOM 1677 O O . LEU A 1 201 ? -6.874 2.487 20.796 1.00 82.75 201 LEU A O 1
ATOM 1681 N N . TYR A 1 202 ? -5.242 1.444 19.661 1.00 83.31 202 TYR A N 1
ATOM 1682 C CA . TYR A 1 202 ? -5.594 0.105 20.139 1.00 83.31 202 TYR A CA 1
ATOM 1683 C C . TYR A 1 202 ? -5.300 -0.095 21.632 1.00 83.31 202 TYR A C 1
ATOM 1685 O O . TYR A 1 202 ? -6.056 -0.797 22.292 1.00 83.31 202 TYR A O 1
ATOM 1693 N N . GLU A 1 203 ? -4.237 0.511 22.168 1.00 80.56 203 GLU A N 1
ATOM 1694 C CA . GLU A 1 203 ? -3.906 0.433 23.603 1.00 80.56 203 GLU A CA 1
ATOM 1695 C C . GLU A 1 203 ? -4.915 1.177 24.485 1.00 80.56 203 GLU A C 1
ATOM 1697 O O . GLU A 1 203 ? -5.188 0.769 25.611 1.00 80.56 203 GLU A O 1
ATOM 1702 N N . THR A 1 204 ? -5.473 2.272 23.970 1.00 70.50 204 THR A N 1
ATOM 1703 C CA . THR A 1 204 ? -6.393 3.151 24.709 1.00 70.50 204 THR A CA 1
ATOM 1704 C C . THR A 1 204 ? -7.867 2.879 24.409 1.00 70.50 204 THR A C 1
ATOM 1706 O O . THR A 1 204 ? -8.743 3.337 25.143 1.00 70.50 204 THR A O 1
ATOM 1709 N N . ALA A 1 205 ? -8.178 2.131 23.348 1.00 65.94 205 ALA A N 1
ATOM 1710 C CA . ALA A 1 205 ? -9.546 1.755 23.024 1.00 65.94 205 ALA A CA 1
ATOM 1711 C C . ALA A 1 205 ? -10.046 0.658 23.973 1.00 65.94 205 ALA A C 1
ATOM 1713 O O . ALA A 1 205 ? -9.613 -0.490 23.905 1.00 65.94 205 ALA A O 1
ATOM 1714 N N . VAL A 1 206 ? -11.037 0.987 24.807 1.00 65.62 206 VAL A N 1
ATOM 1715 C CA . VAL A 1 206 ? -11.875 -0.036 25.443 1.00 65.62 206 VAL A CA 1
ATOM 1716 C C . VAL A 1 206 ? -12.784 -0.594 24.353 1.00 65.62 206 VAL A C 1
ATOM 1718 O O . VAL A 1 206 ? -13.751 0.047 23.931 1.00 65.62 206 VAL A O 1
ATOM 1721 N N . ILE A 1 207 ? -12.417 -1.764 23.836 1.00 66.94 207 ILE A N 1
ATOM 1722 C CA . ILE A 1 207 ? -13.108 -2.444 22.741 1.00 66.94 207 ILE A CA 1
ATOM 1723 C C . ILE A 1 207 ? -14.486 -2.861 23.241 1.00 66.94 207 ILE A C 1
ATOM 1725 O O . ILE A 1 207 ? -14.671 -3.896 23.873 1.00 66.94 207 ILE A O 1
ATOM 1729 N N . THR A 1 208 ? -15.458 -1.988 23.014 1.00 64.44 208 THR A N 1
ATOM 1730 C CA . THR A 1 208 ? -16.841 -2.233 23.392 1.00 64.44 208 THR A CA 1
ATOM 1731 C C . THR A 1 208 ? -17.533 -2.825 22.174 1.00 64.44 208 THR A C 1
ATOM 1733 O O . THR A 1 208 ? -17.666 -2.153 21.149 1.00 64.44 208 THR A O 1
ATOM 1736 N N . GLU A 1 209 ? -17.956 -4.086 22.260 1.00 68.12 209 GLU A N 1
ATOM 1737 C CA . GLU A 1 209 ? -18.625 -4.806 21.172 1.00 68.12 209 GLU A CA 1
ATOM 1738 C C . GLU A 1 209 ? -20.045 -4.266 20.910 1.00 68.12 209 GLU A C 1
ATOM 1740 O O . GLU A 1 209 ? -21.055 -4.885 21.238 1.00 68.12 209 GLU A O 1
ATOM 1745 N N . SER A 1 210 ? -20.142 -3.083 20.302 1.00 79.75 210 SER A N 1
ATOM 1746 C CA . SER A 1 210 ? -21.413 -2.512 19.851 1.00 79.75 210 SER A CA 1
ATOM 1747 C C . SER A 1 210 ? -21.837 -3.148 18.519 1.00 79.75 210 SER A C 1
ATOM 1749 O O . SER A 1 210 ? -21.000 -3.248 17.613 1.00 79.75 210 SER A O 1
ATOM 1751 N N . PRO A 1 211 ? -23.124 -3.494 18.313 1.00 83.06 211 PRO A N 1
ATOM 1752 C CA . PRO A 1 211 ? -23.608 -4.01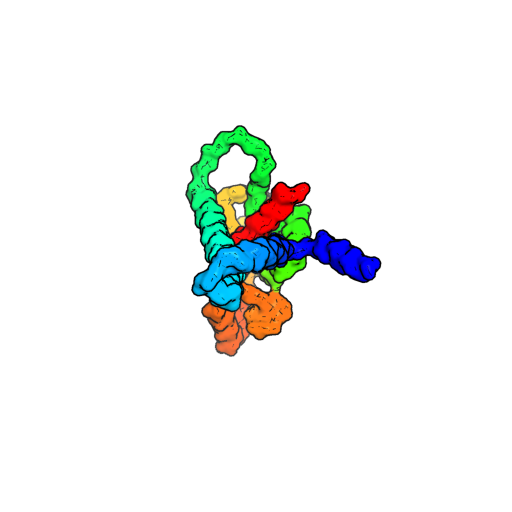8 17.029 1.00 83.06 211 PRO A CA 1
ATOM 1753 C C . PRO A 1 211 ? -23.345 -3.050 15.862 1.00 83.06 211 PRO A C 1
ATOM 1755 O O . PRO A 1 211 ? -23.057 -3.476 14.747 1.00 83.06 211 PRO A O 1
ATOM 1758 N N . GLU A 1 212 ? -23.351 -1.741 16.125 1.00 85.88 212 GLU A N 1
ATOM 1759 C CA . GLU A 1 212 ? -23.015 -0.701 15.142 1.00 85.88 212 GLU A CA 1
ATOM 1760 C C . GLU A 1 212 ? -21.553 -0.761 14.676 1.00 85.88 212 GLU A C 1
ATOM 1762 O O . GLU A 1 212 ? -21.265 -0.530 13.501 1.00 85.88 212 GLU A O 1
ATOM 1767 N N . ILE A 1 213 ? -20.625 -1.069 15.591 1.00 86.12 213 ILE A N 1
ATOM 1768 C CA . ILE A 1 213 ? -19.194 -1.200 15.284 1.00 86.12 213 ILE A CA 1
ATOM 1769 C C . ILE A 1 213 ? -18.983 -2.460 14.447 1.00 86.12 213 ILE A C 1
ATOM 1771 O O . ILE A 1 213 ? -18.301 -2.399 13.428 1.00 86.12 213 ILE A O 1
ATOM 1775 N N . LYS A 1 214 ? -19.642 -3.568 14.808 1.00 87.75 214 LYS A N 1
ATOM 1776 C CA . LYS A 1 214 ? -19.609 -4.817 14.030 1.00 87.75 214 LYS A CA 1
ATOM 1777 C C . LYS A 1 214 ? -20.130 -4.615 12.605 1.00 87.75 214 LYS A C 1
ATOM 1779 O O . LYS A 1 214 ? -19.495 -5.064 11.654 1.00 87.75 214 LYS A O 1
ATOM 1784 N N . ALA A 1 215 ? -21.233 -3.883 12.439 1.00 89.25 215 ALA A N 1
ATOM 1785 C CA . ALA A 1 215 ? -21.764 -3.543 11.119 1.00 89.25 215 ALA A CA 1
ATOM 1786 C C . ALA A 1 215 ? -20.779 -2.692 10.296 1.00 89.25 215 ALA A C 1
ATOM 1788 O O . ALA A 1 215 ? -20.563 -2.971 9.119 1.00 89.25 215 ALA A O 1
ATOM 1789 N N . GLN A 1 216 ? -20.134 -1.691 10.911 1.00 90.44 216 GLN A N 1
ATOM 1790 C CA . GLN A 1 216 ? -19.113 -0.880 10.235 1.00 90.44 216 GLN A CA 1
ATOM 1791 C C . GLN A 1 216 ? -17.873 -1.701 9.858 1.00 90.44 216 GLN A C 1
ATOM 1793 O O . GLN A 1 216 ? -17.380 -1.559 8.743 1.00 90.44 216 GLN A O 1
ATOM 1798 N N . LEU A 1 217 ? -17.401 -2.590 10.736 1.00 90.88 217 LEU A N 1
ATOM 1799 C CA . LEU A 1 217 ? -16.286 -3.493 10.436 1.00 90.88 217 LEU A CA 1
ATOM 1800 C C . LEU A 1 217 ? -16.611 -4.433 9.277 1.00 90.88 217 LEU A C 1
ATOM 1802 O O . LEU A 1 217 ? -15.759 -4.649 8.423 1.00 90.88 217 LEU A O 1
ATOM 1806 N N . LYS A 1 218 ? -17.844 -4.943 9.206 1.00 91.44 218 LYS A N 1
ATOM 1807 C CA . LYS A 1 218 ? -18.295 -5.771 8.084 1.00 91.44 218 LYS A CA 1
ATOM 1808 C C . LYS A 1 218 ? -18.259 -5.005 6.759 1.00 91.44 218 LYS A C 1
ATOM 1810 O O . LYS A 1 218 ? -17.736 -5.521 5.779 1.00 91.44 218 LYS A O 1
ATOM 1815 N N . ILE A 1 219 ? -18.734 -3.757 6.747 1.00 92.69 219 ILE A N 1
ATOM 1816 C CA . ILE A 1 219 ? -18.674 -2.887 5.560 1.00 92.69 219 ILE A CA 1
ATOM 1817 C C . ILE A 1 219 ? -17.219 -2.620 5.149 1.00 92.69 219 ILE A C 1
ATOM 1819 O O . ILE A 1 219 ? -16.896 -2.656 3.964 1.00 92.69 219 ILE A O 1
ATOM 1823 N N . ILE A 1 220 ? -16.333 -2.352 6.115 1.00 93.81 220 ILE A N 1
ATOM 1824 C CA . ILE A 1 220 ? -14.901 -2.154 5.847 1.00 93.81 220 ILE A CA 1
ATOM 1825 C C . ILE A 1 220 ? -14.294 -3.435 5.266 1.00 93.81 220 ILE A C 1
ATOM 1827 O O . ILE A 1 220 ? -13.588 -3.373 4.265 1.00 93.81 220 ILE A O 1
ATOM 1831 N N . PHE A 1 221 ? -14.596 -4.593 5.845 1.00 93.06 221 PHE A N 1
ATOM 1832 C CA . PHE A 1 221 ? -14.137 -5.875 5.329 1.00 93.06 221 PHE A CA 1
ATOM 1833 C C . PHE A 1 221 ? -14.566 -6.074 3.876 1.00 93.06 221 PHE A C 1
ATOM 1835 O O . PHE A 1 221 ? -13.698 -6.137 3.015 1.00 93.06 221 PHE A O 1
ATOM 1842 N N . GLU A 1 222 ? -15.870 -6.064 3.589 1.00 93.62 222 GLU A N 1
ATOM 1843 C CA . GLU A 1 222 ? -16.425 -6.319 2.249 1.00 93.62 222 GLU A CA 1
ATOM 1844 C C . GLU A 1 222 ? -15.862 -5.378 1.174 1.00 93.62 222 GLU A C 1
ATOM 1846 O O . GLU A 1 222 ? -15.744 -5.752 0.008 1.00 93.62 222 GLU A O 1
ATOM 1851 N N . LYS A 1 223 ? -15.490 -4.155 1.563 1.00 94.56 223 LYS A N 1
ATOM 1852 C CA . LYS A 1 223 ? -14.974 -3.139 0.648 1.00 94.56 223 LYS A CA 1
ATOM 1853 C C . LYS A 1 223 ? -13.483 -3.290 0.327 1.00 94.56 223 LYS A C 1
ATOM 1855 O O . LYS A 1 223 ? -13.078 -2.973 -0.794 1.00 94.56 223 LYS A O 1
ATOM 1860 N N . PHE A 1 224 ? -12.674 -3.754 1.281 1.00 95.25 224 PHE A N 1
ATOM 1861 C CA . PHE A 1 224 ? -11.209 -3.661 1.203 1.00 95.25 224 PHE A CA 1
ATOM 1862 C C . PHE A 1 224 ? -10.459 -5.004 1.226 1.00 95.25 224 PHE A C 1
ATOM 1864 O O . PHE A 1 224 ? -9.331 -5.054 0.742 1.00 95.25 224 PHE A O 1
ATOM 1871 N N . VAL A 1 225 ? -11.023 -6.069 1.806 1.00 93.38 225 VAL A N 1
ATOM 1872 C CA . VAL A 1 225 ? -10.268 -7.309 2.087 1.00 93.38 225 VAL A CA 1
ATOM 1873 C C . VAL A 1 225 ? -10.513 -8.435 1.069 1.00 93.38 225 VAL A C 1
ATOM 1875 O O . VAL A 1 225 ? -9.515 -8.971 0.588 1.00 93.38 225 VAL A O 1
ATOM 1878 N N . PRO A 1 226 ? -11.763 -8.811 0.721 1.00 92.56 226 PRO A N 1
ATOM 1879 C CA . PRO A 1 226 ? -12.019 -9.930 -0.180 1.00 92.56 226 PRO A CA 1
ATOM 1880 C C . PRO A 1 226 ? -11.389 -9.766 -1.559 1.00 92.56 226 PRO A C 1
ATOM 1882 O O . PRO A 1 226 ? -11.295 -8.661 -2.103 1.00 92.56 226 PRO A O 1
ATOM 1885 N N . GLU A 1 227 ? -11.032 -10.892 -2.171 1.00 89.94 227 GLU A N 1
ATOM 1886 C CA . GLU A 1 227 ? -10.582 -10.906 -3.561 1.00 89.94 227 GLU A CA 1
ATOM 1887 C C . GLU A 1 227 ? -11.666 -10.339 -4.494 1.00 89.94 227 GLU A C 1
ATOM 1889 O O . GLU A 1 227 ? -12.825 -10.757 -4.468 1.00 89.94 227 GLU A O 1
ATOM 1894 N N . GLY A 1 228 ? -11.289 -9.367 -5.331 1.00 88.62 228 GLY A N 1
ATOM 1895 C CA . GLY A 1 228 ? -12.212 -8.689 -6.242 1.00 88.62 228 GLY A CA 1
ATOM 1896 C C . GLY A 1 228 ? -13.053 -7.576 -5.609 1.00 88.62 228 GLY A C 1
ATOM 1897 O O . GLY A 1 228 ? -13.974 -7.082 -6.265 1.00 88.62 228 GLY A O 1
ATOM 1898 N N . SER A 1 229 ? -12.764 -7.160 -4.370 1.00 92.12 229 SER A N 1
ATOM 1899 C CA . SER A 1 229 ? -13.430 -6.005 -3.764 1.00 92.12 229 SER A CA 1
ATOM 1900 C C . SER A 1 229 ? -13.083 -4.690 -4.484 1.00 92.12 229 SER A C 1
ATOM 1902 O O . SER A 1 229 ? -12.054 -4.566 -5.149 1.00 92.12 229 SER A O 1
ATOM 1904 N N . GLU A 1 230 ? -13.951 -3.678 -4.347 1.00 89.62 230 GLU A N 1
ATOM 1905 C CA . GLU A 1 230 ? -13.814 -2.381 -5.039 1.00 89.62 230 GLU A CA 1
ATOM 1906 C C . GLU A 1 230 ? -12.463 -1.703 -4.761 1.00 89.62 230 GLU A C 1
ATOM 1908 O O . GLU A 1 230 ? -11.860 -1.111 -5.656 1.00 89.62 230 GLU A O 1
ATOM 1913 N N . TYR A 1 231 ? -11.990 -1.810 -3.519 1.00 92.81 231 TYR A N 1
ATOM 1914 C CA . TYR A 1 231 ? -10.722 -1.255 -3.057 1.00 92.81 231 TYR A CA 1
ATOM 1915 C C . TYR A 1 231 ? -9.836 -2.356 -2.471 1.00 92.81 231 TYR A C 1
ATOM 1917 O O . TYR A 1 231 ? -9.321 -2.205 -1.363 1.00 92.81 231 TYR A O 1
ATOM 1925 N N . GLN A 1 232 ? -9.714 -3.477 -3.189 1.00 93.25 232 GLN A N 1
ATOM 1926 C CA . GLN A 1 232 ? -8.914 -4.623 -2.759 1.00 93.25 232 GLN A CA 1
ATOM 1927 C C . GLN A 1 232 ? -7.498 -4.187 -2.366 1.00 93.25 232 GLN A C 1
ATOM 1929 O O . GLN A 1 232 ? -6.754 -3.621 -3.169 1.00 93.25 232 GLN A O 1
ATOM 1934 N N . LEU A 1 233 ? -7.128 -4.472 -1.120 1.00 93.50 233 LEU A N 1
ATOM 1935 C CA . LEU A 1 233 ? -5.811 -4.163 -0.581 1.00 93.50 233 LEU A CA 1
ATOM 1936 C C . LEU A 1 233 ? -4.771 -5.186 -1.046 1.00 93.50 233 LEU A C 1
ATOM 1938 O O . LEU A 1 233 ? -5.044 -6.382 -1.153 1.00 93.50 233 LEU A O 1
ATOM 1942 N N . ASN A 1 234 ? -3.539 -4.722 -1.254 1.00 91.19 234 ASN A N 1
ATOM 1943 C CA . ASN A 1 234 ? -2.406 -5.582 -1.593 1.00 91.19 234 ASN A CA 1
ATOM 1944 C C . ASN A 1 234 ? -1.805 -6.240 -0.338 1.00 91.19 234 ASN A C 1
ATOM 1946 O O . ASN A 1 234 ? -0.692 -5.909 0.068 1.00 91.19 234 ASN A O 1
ATOM 1950 N N . LEU A 1 235 ? -2.579 -7.117 0.298 1.00 91.56 235 LEU A N 1
ATOM 1951 C CA . LEU A 1 235 ? -2.193 -7.849 1.506 1.00 91.56 235 LEU A CA 1
ATOM 1952 C C . LEU A 1 235 ? -1.609 -9.226 1.167 1.00 91.56 235 LEU A C 1
ATOM 1954 O O . LEU A 1 235 ? -1.893 -9.806 0.117 1.00 91.56 235 LEU A O 1
ATOM 1958 N N . THR A 1 236 ? -0.843 -9.794 2.095 1.00 89.75 236 THR A N 1
ATOM 1959 C CA . THR A 1 236 ? -0.396 -11.190 2.017 1.00 89.75 236 THR A CA 1
ATOM 1960 C C . THR A 1 236 ? -1.577 -12.170 1.983 1.00 89.75 236 THR A C 1
ATOM 1962 O O . THR A 1 236 ? -2.545 -12.046 2.737 1.00 89.75 236 THR A O 1
ATOM 1965 N N . SER A 1 237 ? -1.484 -13.202 1.132 1.00 88.19 237 SER A N 1
ATOM 1966 C CA . SER A 1 237 ? -2.555 -14.196 0.945 1.00 88.19 237 SER A CA 1
ATOM 1967 C C . SER A 1 237 ? -2.944 -14.912 2.236 1.00 88.19 237 SER A C 1
ATOM 1969 O O . SER A 1 237 ? -4.108 -15.245 2.446 1.00 88.19 237 SER A O 1
ATOM 1971 N N . ASP A 1 238 ? -1.961 -15.154 3.102 1.00 89.75 238 ASP A N 1
ATOM 1972 C CA . ASP A 1 238 ? -2.165 -15.842 4.373 1.00 89.75 238 ASP A CA 1
ATOM 1973 C C . ASP A 1 238 ? -2.949 -14.962 5.350 1.00 89.75 238 ASP A C 1
ATOM 1975 O O . ASP A 1 238 ? -3.830 -15.459 6.056 1.00 89.75 238 ASP A O 1
ATOM 1979 N N . LEU A 1 239 ? -2.692 -13.647 5.349 1.00 91.00 239 LEU A N 1
ATOM 1980 C CA . LEU A 1 239 ? -3.431 -12.706 6.179 1.00 91.00 239 LEU A CA 1
ATOM 1981 C C . LEU A 1 239 ? -4.887 -12.601 5.723 1.00 91.00 239 LEU A C 1
ATOM 1983 O O . LEU A 1 239 ? -5.775 -12.726 6.567 1.00 91.00 239 LEU A O 1
ATOM 1987 N N . VAL A 1 240 ? -5.131 -12.450 4.416 1.00 91.81 240 VAL A N 1
ATOM 1988 C CA . VAL A 1 240 ? -6.490 -12.399 3.843 1.00 91.81 240 VAL A CA 1
ATOM 1989 C C . VAL A 1 240 ? -7.278 -13.641 4.247 1.00 91.81 240 VAL A C 1
ATOM 1991 O O . VAL A 1 240 ? -8.297 -13.518 4.923 1.00 91.81 240 VAL A O 1
ATOM 1994 N N . LYS A 1 241 ? -6.743 -14.838 3.974 1.00 91.00 241 LYS A N 1
ATOM 1995 C CA . LYS A 1 241 ? -7.386 -16.106 4.352 1.00 91.00 241 LYS A CA 1
ATOM 1996 C C . LYS A 1 241 ? -7.653 -16.200 5.850 1.00 91.00 241 LYS A C 1
ATOM 1998 O O . LYS A 1 241 ? -8.721 -16.648 6.249 1.00 91.00 241 LYS A O 1
ATOM 2003 N N . SER A 1 242 ? -6.707 -15.767 6.687 1.00 90.62 242 SER A N 1
ATOM 2004 C CA . SER A 1 242 ? -6.875 -15.819 8.143 1.00 90.62 242 SER A CA 1
ATOM 2005 C C . SER A 1 242 ? -8.001 -14.908 8.644 1.00 90.62 242 SER A C 1
ATOM 2007 O O . SER A 1 242 ? -8.696 -15.257 9.598 1.00 90.62 242 SER A O 1
ATOM 2009 N N . VAL A 1 243 ? -8.189 -13.746 8.012 1.00 90.50 243 VAL A N 1
ATOM 2010 C CA . VAL A 1 243 ? -9.244 -12.789 8.360 1.00 90.50 243 VAL A CA 1
ATOM 2011 C C . VAL A 1 243 ? -10.588 -13.285 7.838 1.00 90.50 243 VAL A C 1
ATOM 2013 O O . VAL A 1 243 ? -11.550 -13.318 8.602 1.00 90.50 243 VAL A O 1
ATOM 2016 N N . GLU A 1 244 ? -10.645 -13.741 6.586 1.00 90.62 244 GLU A N 1
ATOM 2017 C CA . GLU A 1 244 ? -11.848 -14.326 5.982 1.00 90.62 244 GLU A CA 1
ATOM 2018 C C . GLU A 1 244 ? -12.347 -15.530 6.782 1.00 90.62 244 GLU A C 1
ATOM 2020 O O . GLU A 1 244 ? -13.517 -15.583 7.162 1.00 90.62 244 GLU A O 1
ATOM 2025 N N . GLN A 1 245 ? -11.449 -16.460 7.117 1.00 89.50 245 GLN A N 1
ATOM 2026 C CA . GLN A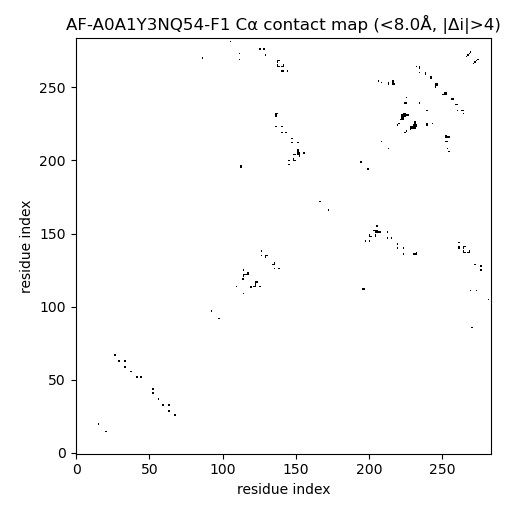 1 245 ? -11.783 -17.643 7.904 1.00 89.50 245 GLN A CA 1
ATOM 2027 C C . GLN A 1 245 ? -12.349 -17.253 9.275 1.00 89.50 245 GLN A C 1
ATOM 2029 O O . GLN A 1 245 ? -13.403 -17.745 9.669 1.00 89.50 245 GLN A O 1
ATOM 2034 N N . LYS A 1 246 ? -11.705 -16.319 9.988 1.00 88.38 246 LYS A N 1
ATOM 2035 C CA . LYS A 1 246 ? -12.173 -15.879 11.31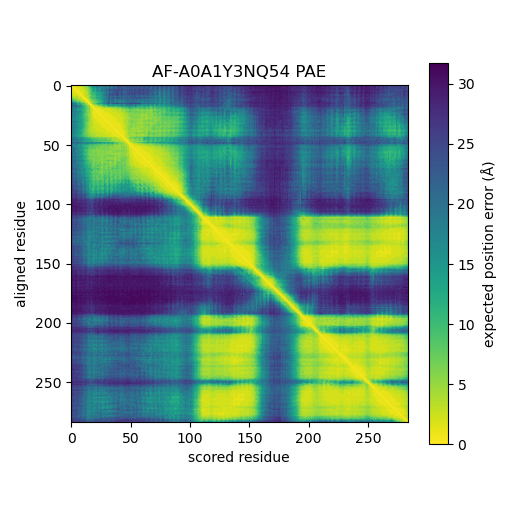2 1.00 88.38 246 LYS A CA 1
ATOM 2036 C C . LYS A 1 246 ? -13.531 -15.178 11.264 1.00 88.38 246 LYS A C 1
ATOM 2038 O O . LYS A 1 246 ? -14.303 -15.328 12.210 1.00 88.38 246 LYS A O 1
ATOM 2043 N N . ILE A 1 247 ? -13.831 -14.444 10.191 1.00 87.56 247 ILE A N 1
ATOM 2044 C CA . ILE A 1 247 ? -15.136 -13.794 9.994 1.00 87.56 247 ILE A CA 1
ATOM 2045 C C . ILE A 1 247 ? -16.219 -14.830 9.683 1.00 87.56 247 ILE A C 1
ATOM 2047 O O . ILE A 1 247 ? -17.324 -14.721 10.213 1.00 87.56 247 ILE A O 1
ATOM 2051 N N . HIS A 1 248 ? -15.908 -15.837 8.862 1.00 85.31 248 HIS A N 1
ATOM 2052 C CA . HIS A 1 248 ? -16.856 -16.885 8.486 1.00 85.31 248 HIS A CA 1
ATOM 2053 C C . HIS A 1 248 ? -17.134 -17.898 9.603 1.00 85.31 248 HIS A C 1
ATOM 2055 O O . HIS A 1 248 ? -18.269 -18.345 9.730 1.00 85.31 248 HIS A O 1
ATOM 2061 N N . GLU A 1 249 ? -16.130 -18.267 10.402 1.00 81.44 249 GLU A N 1
ATOM 2062 C CA . GLU A 1 249 ? -16.261 -19.331 11.407 1.00 81.44 249 GLU A CA 1
ATOM 2063 C C . GLU A 1 249 ? -16.849 -18.855 12.736 1.00 81.44 249 GLU A C 1
ATOM 2065 O O . GLU A 1 249 ? -17.654 -19.565 13.334 1.00 81.44 249 GLU A O 1
ATOM 2070 N N . ASN A 1 250 ? -16.454 -17.673 13.217 1.00 68.00 250 ASN A N 1
ATOM 2071 C CA . ASN A 1 250 ? -16.822 -17.241 14.567 1.00 68.00 250 ASN A CA 1
ATOM 2072 C C . ASN A 1 250 ? -18.042 -16.314 14.605 1.00 68.00 250 ASN A C 1
ATOM 2074 O O . ASN A 1 250 ? -18.502 -16.011 15.701 1.00 68.00 250 ASN A O 1
ATOM 2078 N N . GLU A 1 251 ? -18.505 -15.785 13.461 1.00 67.50 251 GLU A N 1
ATOM 2079 C CA . GLU A 1 251 ? -19.482 -14.673 13.347 1.00 67.50 251 GLU A CA 1
ATOM 2080 C C . GLU A 1 251 ? -19.168 -13.438 14.233 1.00 67.50 251 GLU A C 1
ATOM 2082 O O . GLU A 1 251 ? -19.910 -12.453 14.274 1.00 67.50 251 GLU A O 1
ATOM 2087 N N . GLN A 1 252 ? -18.031 -13.448 14.929 1.00 69.31 252 GLN A N 1
ATOM 2088 C CA . GLN A 1 252 ? -17.557 -12.420 15.834 1.00 69.31 252 GLN A CA 1
ATOM 2089 C C . GLN A 1 252 ? -16.535 -11.575 15.091 1.00 69.31 252 GLN A C 1
ATOM 2091 O O . GLN A 1 252 ? -15.337 -11.850 15.063 1.00 69.31 252 GLN A O 1
ATOM 2096 N N . ILE A 1 253 ? -17.047 -10.527 14.453 1.00 80.44 253 ILE A N 1
ATOM 2097 C CA . ILE A 1 253 ? -16.226 -9.474 13.869 1.00 80.44 253 ILE A CA 1
ATOM 2098 C C . ILE A 1 253 ? -15.768 -8.563 15.011 1.00 80.44 253 ILE A C 1
ATOM 2100 O O . ILE A 1 253 ? -16.553 -7.768 15.528 1.00 80.44 253 ILE A O 1
ATOM 2104 N N . ASP A 1 254 ? -14.503 -8.699 15.400 1.00 83.12 254 ASP A N 1
ATOM 2105 C CA . ASP A 1 254 ? -13.853 -7.854 16.402 1.00 83.12 254 ASP A CA 1
ATOM 2106 C C . ASP A 1 254 ? -12.858 -6.887 15.738 1.00 83.12 254 ASP A C 1
ATOM 2108 O O . ASP A 1 254 ? -12.212 -7.203 14.741 1.00 83.12 254 ASP A O 1
ATOM 2112 N N . ILE A 1 255 ? -12.703 -5.690 16.300 1.00 85.88 255 ILE A N 1
ATOM 2113 C CA . ILE A 1 255 ? -11.770 -4.667 15.824 1.00 85.88 255 ILE A CA 1
ATOM 2114 C C . ILE A 1 255 ? -10.307 -5.117 15.938 1.00 85.88 255 ILE A C 1
ATOM 2116 O O . ILE A 1 255 ? -9.464 -4.679 15.147 1.00 85.88 255 ILE A O 1
ATOM 2120 N N . LEU A 1 256 ? -9.995 -6.020 16.879 1.00 88.06 256 LEU A N 1
ATOM 2121 C CA . LEU A 1 256 ? -8.663 -6.619 17.018 1.00 88.06 256 LEU A CA 1
ATOM 2122 C C . LEU A 1 256 ? -8.300 -7.522 15.844 1.00 88.06 256 LEU A C 1
ATOM 2124 O O . LEU A 1 256 ? -7.118 -7.633 15.514 1.00 88.06 256 LEU A O 1
ATOM 2128 N N . LEU A 1 257 ? -9.292 -8.113 15.171 1.00 89.06 257 LEU A N 1
ATOM 2129 C CA . LEU A 1 257 ? -9.064 -8.930 13.981 1.00 89.06 257 LEU A CA 1
ATOM 2130 C C . LEU A 1 257 ? -8.363 -8.135 12.873 1.00 89.06 257 LEU A C 1
ATOM 2132 O O . LEU A 1 257 ? -7.543 -8.679 12.138 1.00 89.06 257 LEU A O 1
ATOM 2136 N N . PHE A 1 258 ? -8.650 -6.835 12.793 1.00 91.38 258 PHE A N 1
ATOM 2137 C CA . PHE A 1 258 ? -8.099 -5.932 11.786 1.00 91.38 258 PHE A CA 1
ATOM 2138 C C . PHE A 1 258 ? -6.771 -5.298 12.202 1.00 91.38 258 PHE A C 1
ATOM 2140 O O . PHE A 1 258 ? -6.141 -4.649 11.373 1.00 91.38 258 PHE A O 1
ATOM 2147 N N . LYS A 1 259 ? -6.293 -5.499 13.439 1.00 92.00 259 LYS A N 1
ATOM 2148 C CA . LYS A 1 259 ? -4.983 -4.991 13.880 1.00 92.00 259 LYS A CA 1
ATOM 2149 C C . LYS A 1 259 ? -3.828 -5.436 12.963 1.00 92.00 259 LYS A C 1
ATOM 2151 O O . LYS A 1 259 ? -3.058 -4.566 12.552 1.00 92.00 259 LYS A O 1
ATOM 2156 N N . PRO A 1 260 ? -3.676 -6.731 12.604 1.00 91.88 260 PRO A N 1
ATOM 2157 C CA . PRO A 1 260 ? -2.625 -7.150 11.672 1.00 91.88 260 PRO A CA 1
ATOM 2158 C C . PRO A 1 260 ? -2.808 -6.555 10.268 1.00 91.88 260 PRO A C 1
ATOM 2160 O O . PRO A 1 260 ? -1.823 -6.158 9.654 1.00 91.88 260 PRO A O 1
ATOM 2163 N N . VAL A 1 261 ? -4.052 -6.406 9.801 1.00 93.94 261 VAL A N 1
ATOM 2164 C CA . VAL A 1 261 ? -4.364 -5.779 8.504 1.00 93.94 261 VAL A CA 1
ATOM 2165 C C . VAL A 1 261 ? -3.946 -4.311 8.488 1.00 93.94 261 VAL A C 1
ATOM 2167 O O . VAL A 1 261 ? -3.259 -3.864 7.575 1.00 93.94 261 VAL A O 1
ATOM 2170 N N . LEU A 1 262 ? -4.302 -3.560 9.531 1.00 93.81 262 LEU A N 1
ATOM 2171 C CA . LEU A 1 262 ? -3.948 -2.150 9.652 1.00 93.81 262 LEU A CA 1
ATOM 2172 C C . LEU A 1 262 ? -2.438 -1.939 9.744 1.00 93.81 262 LEU A C 1
ATOM 2174 O O . LEU A 1 262 ? -1.928 -0.986 9.157 1.00 93.81 262 LEU A O 1
ATOM 2178 N N . LYS A 1 263 ? -1.725 -2.841 10.427 1.00 91.81 263 LYS A N 1
ATOM 2179 C CA . LYS A 1 263 ? -0.261 -2.829 10.474 1.00 91.81 263 LYS A CA 1
ATOM 2180 C C . LYS A 1 263 ? 0.348 -2.989 9.081 1.00 91.81 263 LYS A C 1
ATOM 2182 O O . LYS A 1 263 ? 1.209 -2.197 8.713 1.00 91.81 263 LYS A O 1
ATOM 2187 N N . GLU A 1 264 ? -0.102 -3.972 8.305 1.00 92.44 264 GLU A N 1
ATOM 2188 C CA . GLU A 1 264 ? 0.436 -4.218 6.963 1.00 92.44 264 GLU A CA 1
ATOM 2189 C C . GLU A 1 264 ? 0.152 -3.038 6.020 1.00 92.44 264 GLU A C 1
ATOM 2191 O O . GLU A 1 264 ? 1.057 -2.547 5.349 1.00 92.44 264 GLU A O 1
ATOM 2196 N N . VAL A 1 265 ? -1.065 -2.485 6.052 1.00 93.81 265 VAL A N 1
ATOM 2197 C CA . VAL A 1 265 ? -1.415 -1.283 5.274 1.00 93.81 265 VAL A CA 1
ATOM 2198 C C . VAL A 1 265 ? -0.570 -0.073 5.678 1.00 93.81 265 VAL A C 1
ATOM 2200 O O . VAL A 1 265 ? -0.090 0.670 4.819 1.00 93.81 265 VAL A O 1
ATOM 2203 N N . TYR A 1 266 ? -0.358 0.131 6.978 1.00 91.69 266 TYR A N 1
ATOM 2204 C CA . TYR A 1 266 ? 0.513 1.192 7.473 1.00 91.69 266 TYR A CA 1
ATOM 2205 C C . TYR A 1 266 ? 1.956 1.010 6.976 1.00 91.69 266 TYR A C 1
ATOM 2207 O O . TYR A 1 266 ? 2.581 1.972 6.526 1.00 91.69 266 TYR A O 1
ATOM 2215 N N . GLU A 1 267 ? 2.482 -0.216 7.011 1.00 87.75 267 GLU A N 1
ATOM 2216 C CA . GLU A 1 267 ? 3.816 -0.540 6.505 1.00 87.75 267 GLU A CA 1
ATOM 2217 C C . GLU A 1 267 ? 3.925 -0.308 4.991 1.00 87.75 267 GLU A C 1
ATOM 2219 O O . GLU A 1 267 ? 4.911 0.282 4.548 1.00 87.75 267 GLU A O 1
ATOM 2224 N N . LEU A 1 268 ? 2.905 -0.661 4.203 1.00 90.12 268 LEU A N 1
ATOM 2225 C CA . LEU A 1 268 ? 2.854 -0.362 2.766 1.00 90.12 268 LEU A CA 1
ATOM 2226 C C . LEU A 1 268 ? 2.922 1.148 2.503 1.00 90.12 268 LEU A C 1
ATOM 2228 O O . LEU A 1 268 ? 3.755 1.616 1.720 1.00 90.12 268 LEU A O 1
ATOM 2232 N N . LEU A 1 269 ? 2.109 1.935 3.212 1.00 90.06 269 LEU A N 1
ATOM 2233 C CA . LEU A 1 269 ? 2.138 3.391 3.080 1.00 90.06 269 LEU A CA 1
ATOM 2234 C C . LEU A 1 269 ? 3.504 3.967 3.488 1.00 90.06 269 LEU A C 1
ATOM 2236 O O . LEU A 1 269 ? 4.028 4.845 2.798 1.00 90.06 269 LEU A O 1
ATOM 2240 N N . ARG A 1 270 ? 4.102 3.461 4.574 1.00 87.81 270 ARG A N 1
ATOM 2241 C CA . ARG A 1 270 ? 5.377 3.944 5.127 1.00 87.81 270 ARG A CA 1
ATOM 2242 C C . ARG A 1 270 ? 6.581 3.585 4.264 1.00 87.81 270 ARG A C 1
ATOM 2244 O O . ARG A 1 270 ? 7.480 4.409 4.107 1.00 87.81 270 ARG A O 1
ATOM 2251 N N . TRP A 1 271 ? 6.640 2.360 3.752 1.00 84.50 271 TRP A N 1
ATOM 2252 C CA . TRP A 1 271 ? 7.828 1.834 3.079 1.00 84.50 271 TRP A CA 1
ATOM 2253 C C . TRP A 1 271 ? 7.764 1.957 1.563 1.00 84.50 271 TRP A C 1
ATOM 2255 O O . TRP A 1 271 ? 8.812 2.079 0.931 1.00 84.50 271 TRP A O 1
ATOM 2265 N N . THR A 1 272 ? 6.569 1.964 0.975 1.00 87.06 272 THR A N 1
ATOM 2266 C CA . THR A 1 272 ? 6.403 2.002 -0.481 1.00 87.06 272 THR A CA 1
ATOM 2267 C C . THR A 1 272 ? 5.972 3.383 -0.954 1.00 87.06 272 THR A C 1
ATOM 2269 O O . THR A 1 272 ? 6.640 3.983 -1.799 1.00 87.06 272 THR A O 1
ATOM 2272 N N . ASN A 1 273 ? 4.879 3.922 -0.410 1.00 90.00 273 ASN A N 1
ATOM 2273 C CA . ASN A 1 273 ? 4.308 5.164 -0.932 1.00 90.00 273 ASN A CA 1
ATOM 2274 C C . ASN A 1 273 ? 5.021 6.417 -0.419 1.00 90.00 273 ASN A C 1
ATOM 2276 O O . ASN A 1 273 ? 5.265 7.351 -1.185 1.00 90.00 273 ASN A O 1
ATOM 2280 N N . TYR A 1 274 ? 5.374 6.449 0.865 1.00 87.81 274 TYR A N 1
ATOM 2281 C CA . TYR A 1 274 ? 5.969 7.628 1.483 1.00 87.81 274 TYR A CA 1
ATOM 2282 C C . TYR A 1 274 ? 7.328 8.022 0.873 1.00 87.81 274 TYR A C 1
ATOM 2284 O O . TYR A 1 274 ? 7.482 9.188 0.502 1.00 87.81 274 TYR A O 1
ATOM 2292 N N . PRO A 1 275 ? 8.293 7.108 0.639 1.00 84.94 275 PRO A N 1
ATOM 2293 C CA . PRO A 1 275 ? 9.560 7.479 0.005 1.00 84.94 275 PRO A CA 1
ATOM 2294 C C . PRO A 1 275 ? 9.375 8.013 -1.421 1.00 84.94 275 PRO A C 1
ATOM 2296 O O . PRO A 1 275 ? 10.057 8.955 -1.823 1.00 84.94 275 PRO A O 1
ATOM 2299 N N . ARG A 1 276 ? 8.421 7.460 -2.181 1.00 84.94 276 ARG A N 1
ATOM 2300 C CA . ARG A 1 276 ? 8.098 7.924 -3.542 1.00 84.94 276 ARG A CA 1
ATOM 2301 C C . ARG A 1 276 ? 7.447 9.306 -3.543 1.00 84.94 276 ARG A C 1
ATOM 2303 O O . ARG A 1 276 ? 7.768 10.137 -4.396 1.00 84.94 276 ARG A O 1
ATOM 2310 N N . PHE A 1 277 ? 6.580 9.577 -2.569 1.00 87.81 277 PHE A N 1
ATOM 2311 C CA . PHE A 1 277 ? 6.014 10.906 -2.354 1.00 87.81 277 PHE A CA 1
ATOM 2312 C C . PHE A 1 277 ? 7.115 11.940 -2.105 1.00 87.81 277 PHE A C 1
ATOM 2314 O O . PHE A 1 277 ? 7.132 12.991 -2.746 1.00 87.81 277 PHE A O 1
ATOM 2321 N N . LEU A 1 278 ? 8.070 11.613 -1.230 1.00 83.69 278 LEU A N 1
ATOM 2322 C CA . LEU A 1 278 ? 9.216 12.470 -0.939 1.00 83.69 278 LEU A CA 1
ATOM 2323 C C . LEU A 1 278 ? 10.077 12.731 -2.186 1.00 83.69 278 LEU A C 1
ATOM 2325 O O . LEU A 1 278 ? 10.361 13.885 -2.491 1.00 83.69 278 LEU A O 1
ATOM 2329 N N . GLN A 1 279 ? 10.402 11.694 -2.965 1.00 81.25 279 GLN A N 1
ATOM 2330 C CA . GLN A 1 279 ? 11.145 11.835 -4.230 1.00 81.25 279 GLN A CA 1
ATOM 2331 C C . GLN A 1 279 ? 10.418 12.717 -5.253 1.00 81.25 279 GLN A C 1
ATOM 2333 O O . GLN A 1 279 ? 11.032 13.503 -5.976 1.00 81.25 279 GLN A O 1
ATOM 2338 N N . THR A 1 280 ? 9.092 12.600 -5.322 1.00 80.25 280 THR A N 1
ATOM 2339 C CA . THR A 1 280 ? 8.282 13.414 -6.233 1.00 80.25 280 THR A CA 1
ATOM 2340 C C . THR A 1 280 ? 8.278 14.878 -5.807 1.00 80.25 280 THR A C 1
ATOM 2342 O O . THR A 1 280 ? 8.255 15.759 -6.661 1.00 80.25 280 THR A O 1
ATOM 2345 N N . ARG A 1 281 ? 8.328 15.159 -4.501 1.00 77.12 281 ARG A N 1
ATOM 2346 C CA . ARG A 1 281 ? 8.424 16.529 -3.984 1.00 77.12 281 ARG A CA 1
ATOM 2347 C C . ARG A 1 281 ? 9.787 17.163 -4.208 1.00 77.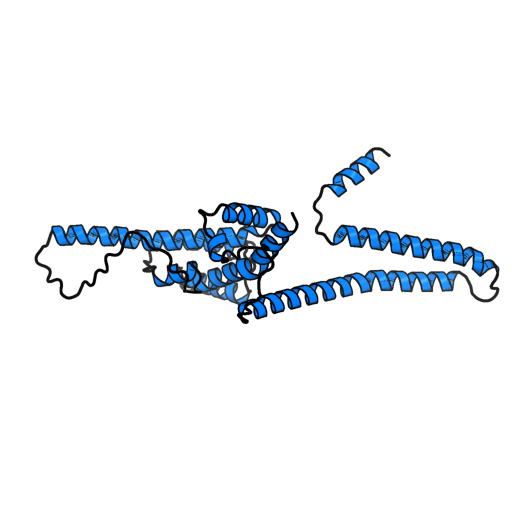12 281 ARG A C 1
ATOM 2349 O O . ARG A 1 281 ? 9.816 18.352 -4.468 1.00 77.12 281 ARG A O 1
ATOM 2356 N N . THR A 1 282 ? 10.878 16.408 -4.098 1.00 70.81 282 THR A N 1
ATOM 2357 C CA . THR A 1 282 ? 12.232 16.947 -4.320 1.00 70.81 282 THR A CA 1
ATOM 2358 C C . THR A 1 282 ? 12.545 17.180 -5.797 1.00 70.81 282 THR A C 1
ATOM 2360 O O . THR A 1 282 ? 13.421 17.973 -6.118 1.00 70.81 282 THR A O 1
ATOM 2363 N N . SER A 1 283 ? 11.840 16.496 -6.703 1.00 56.16 283 SER A N 1
ATOM 2364 C CA . SER A 1 283 ? 12.049 16.615 -8.152 1.00 56.16 283 SER A CA 1
ATOM 2365 C C . SER A 1 283 ? 11.273 17.764 -8.816 1.00 56.16 283 SER A C 1
ATOM 2367 O O . SER A 1 283 ? 11.486 18.006 -10.005 1.00 56.16 283 SER A O 1
ATOM 2369 N N . ASN A 1 284 ? 10.350 18.420 -8.102 1.00 47.38 284 ASN A N 1
ATOM 2370 C CA . ASN A 1 284 ? 9.582 19.579 -8.584 1.00 47.38 284 ASN A CA 1
ATOM 2371 C C . ASN A 1 284 ? 10.055 20.854 -7.888 1.00 47.38 284 ASN A C 1
ATOM 2373 O O . ASN A 1 284 ? 10.000 21.911 -8.551 1.00 47.38 284 ASN A O 1
#

Mean predicted aligned error: 16.12 Å

Sequence (284 aa):
MIYSLYKKYKLNNYKETIGIQYEIKSIIIISLFCSLGFIIFKFLSIRFKGVPVSVWFVLFFILYHTIIVVRPVFAVHIYQNKVELLHEKYRRHSVAKVKLPDEINEMEIKTFEQVLNPESAIYREFKKFLVGEVCIENLLFYEAMISLLLKCQNKVMSDASWNLKILAENPSIDNNNLSFTQDSKDIKFSNDSEIPYYEKLYETAVITESPEIKAQLKIIFEKFVPEGSEYQLNLTSDLVKSVEQKIHENEQIDILLFKPVLKEVYELLRWTNYPRFLQTRTSN

Radius of gyration: 30.07 Å; Cα contacts (8 Å, |Δi|>4): 120; chains: 1; bounding box: 62×42×103 Å

Secondary structure (DSSP, 8-state):
-HHHHHHHHHHHTS---TTHHHHHHHHHHHHHHHHHHHHHHHHHHTT-TTS-HHHHHHHHHHHHHHHHHHHHHHHHHHHHHHHHHHHHHHHHHHH----------S-----HHHHH-TTSHHHHHHHHHHHHTT--HHHHHHHHHHHHHHHHHHHHHHHHHHHHHHHHH-TTS--SS-------S-----S-----HHHHHHHH------HHHHHHHHHHHHHHSSTT-TT-----HHHHHHHHHHHHHH----GGGGHHHHHHHHHHIIIIIHHHHHHHHHT-

Foldseek 3Di:
DVVVVVVVVVVVPPPPPVPPVVLVVVLVVLVVVLVVVLVVVVVVVVPPPPDDSVVVVVVSVVVSVCCNVVVVVVVVVVVVVVLVVVLVVVVVVVVDPDPDDDDDDQDPPPDVLLCLPPVDPNVVLLCVLCVVVVNNLLNVLLVLLVVLLVVQLVVVVVVVVVVVVVCVVDVPPDPPPDPDPPDPDDPPPDPPDPDHPVVVSVVRGPFDPDVVSLVSLVVSCQQEQDDPHPSDDPDDPVLSVVLVCCCVPVVDRGSVNCVVVNVVSVCCCNSPSVVVSSVVVVVD

Nearest PDB structures (foldseek):
  3c7l-assembly1_A  TM=8.963E-01  e=1.363E-03  Mus musculus
  2ode-assembly2_D  TM=8.641E-01  e=1.600E-03  Homo sapiens
  2ihd-assembly1_A  TM=8.876E-01  e=2.206E-03  Homo sapiens
  2bv1-assembly2_B  TM=7.746E-01  e=7.567E-04  Homo sapiens
  5do9-assembly1_B  TM=7.567E-01  e=1.517E-03  Homo sapiens